Protein 7QTW (pdb70)

Radius of gyration: 15.0 Å; Cα contacts (8 Å, |Δi|>4): 197; chains: 2; bounding box: 34×41×41 Å

B-factor: mean 40.67, std 17.99, range [19.8, 137.88]

Organism: Human herpesvirus 8 (NCBI:txid37296)

Nearest PDB structures (foldseek):
  7qtx-assembly1_A  TM=9.551E-01  e=2.471E-17  Human gammaherpesvirus 8
  6qfc-assembly1_A  TM=8.447E-01  e=2.158E-05  Homo sapiens
  3mk8-assembly1_A  TM=8.453E-01  e=4.479E-05  Homo sapiens
  9ckn-assembly1_A  TM=8.100E-01  e=1.928E-04  Homo sapiens
  4oq6-assembly2_B  TM=8.193E-01  e=1.750E-04  Homo sapiens

CATH classification: 1.10.437.10

Solvent-accessible surface area: 9425 Å² total; per-residue (Å²): 214,55,119,142,62,80,84,36,34,33,48,3,4,31,1,0,1,15,32,16,7,28,143,61,118,44,151,107,181,37,72,46,4,53,32,0,27,135,31,0,67,13,19,14,170,95,96,74,92,84,4,70,64,23,16,74,154,29,227,13,85,43,70,88,2,0,49,20,0,0,44,0,0,59,84,4,40,54,91,66,84,29,26,28,0,8,0,0,0,0,0,0,0,0,0,5,0,1,67,67,0,48,141,62,69,164,30,61,72,58,1,17,79,37,1,0,43,38,0,24,100,4,9,18,47,155,47,16,141,83,109,44,10,29,170,17,0,75,35,18,14,81,147,56,160,120,197,47,67,101,67,43,15,147,65,6,4,115,75,0,12,98,20,0,66,84,25,29,108,38,168,106,137,131

Foldseek 3Di:
DCPVPVVVQLQVLLQLLCCQQVVHGGDDDDVLCPLVSVLLNVCCVVCVVVLCVVCVPQPLQDLVNLVVLLVVLLCVCVVVDADLVSLSVLSSNLSNVLNVCVVPVVSSVSSSVPNSVSSPVSRPVVVQVVQVHSNNSSCCSPVDDD/DDPVVVVVVVVVVVVVVCVVPDPPDDDD

Structure (mmCIF, N/CA/C/O backbone):
data_7QTW
#
_entry.id   7QTW
#
_cell.length_a   89.476
_cell.length_b   89.476
_cell.length_c   51.056
_cell.angle_alpha   90.000
_cell.angle_beta   90.000
_cell.angle_gamma   120.000
#
_symmetry.space_group_name_H-M   'P 64'
#
loop_
_entity.id
_entity.type
_entity.pdbx_description
1 polymer Bcl-2
2 polymer 'BH3-interacting domain death agonist p15'
3 non-polymer 1,2-ETHANEDIOL
4 water water
#
loop_
_atom_site.group_PDB
_atom_site.id
_atom_site.type_symbol
_atom_site.label_atom_id
_atom_site.label_alt_id
_atom_site.label_comp_id
_atom_site.label_asym_id
_atom_site.label_entity_id
_atom_site.label_seq_id
_atom_site.pdbx_PDB_ins_code
_atom_site.Cartn_x
_atom_site.Cartn_y
_atom_site.Cartn_z
_atom_site.occupancy
_atom_site.B_iso_or_equiv
_atom_site.auth_seq_id
_atom_site.auth_comp_id
_atom_site.auth_asym_id
_atom_site.auth_atom_id
_atom_site.pdbx_PDB_model_num
ATOM 1 N N . MET A 1 6 ? 21.76409 -46.81097 19.50170 1.000 108.31562 1 MET A N 1
ATOM 2 C CA . MET A 1 6 ? 22.57304 -46.79560 18.25068 1.000 108.31299 1 MET A CA 1
ATOM 3 C C . MET A 1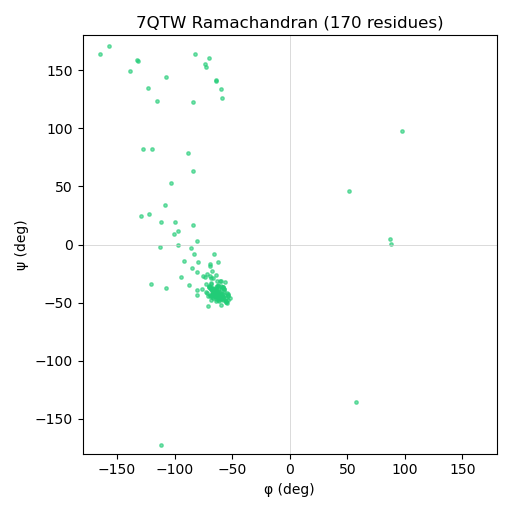 6 ? 21.76713 -47.32601 17.06864 1.000 105.86796 1 MET A C 1
ATOM 4 O O . MET A 1 6 ? 21.64687 -48.53261 16.87453 1.000 106.04692 1 MET A O 1
ATOM 18 N N . ASP A 1 7 ? 21.20568 -46.41727 16.28355 1.000 103.00972 2 ASP A N 1
ATOM 19 C CA . ASP A 1 7 ? 20.54477 -46.76687 15.02442 1.000 99.78302 2 ASP A CA 1
ATOM 20 C C . ASP A 1 7 ? 21.43919 -46.42058 13.83085 1.000 95.09824 2 ASP A C 1
ATOM 21 O O . ASP A 1 7 ? 21.04728 -45.72540 12.88403 1.000 94.17708 2 ASP A O 1
ATOM 30 N N . GLU A 1 8 ? 22.67943 -46.91429 13.87763 1.000 91.27410 3 GLU A N 1
ATOM 31 C CA . GLU A 1 8 ? 23.65218 -46.58868 12.84071 1.000 87.41838 3 GLU A CA 1
ATOM 32 C C . GLU A 1 8 ? 23.39209 -47.36898 11.55574 1.000 84.64436 3 GLU A C 1
ATOM 33 O O . GLU A 1 8 ? 23.54000 -46.83071 10.45632 1.000 83.72583 3 GLU A O 1
ATOM 45 N N . ASP A 1 9 ? 22.99437 -48.63261 11.66299 1.000 83.02574 4 ASP A N 1
ATOM 46 C CA . ASP A 1 9 ? 22.67293 -49.39289 10.46298 1.000 81.21500 4 ASP A CA 1
ATOM 47 C C . ASP A 1 9 ? 21.45405 -48.85184 9.74071 1.000 74.82476 4 ASP A C 1
ATOM 48 O O . ASP A 1 9 ? 21.17640 -49.31503 8.62591 1.000 75.32219 4 ASP A O 1
ATOM 57 N N . VAL A 1 10 ? 20.74359 -47.88998 10.34232 1.000 67.37387 5 VAL A N 1
ATOM 58 C CA . VAL A 1 10 ? 19.40359 -47.49996 9.91450 1.000 59.81243 5 VAL A CA 1
ATOM 59 C C . VAL A 1 10 ? 19.38804 -46.13949 9.22370 1.000 50.34025 5 VAL A C 1
ATOM 60 O O . VAL A 1 10 ? 18.64302 -45.94170 8.26236 1.000 47.86364 5 VAL A O 1
ATOM 73 N N . LEU A 1 11 ? 20.19204 -45.19147 9.68586 1.000 43.79999 6 LEU A N 1
ATOM 74 C CA . LEU A 1 11 ? 20.17942 -43.85202 9.09236 1.000 37.34659 6 LEU A CA 1
ATOM 75 C C . LEU A 1 11 ? 20.38314 -43.81380 7.57705 1.000 30.53261 6 LEU A C 1
ATOM 76 O O . LEU A 1 11 ? 19.61541 -43.11415 6.87070 1.000 30.23784 6 LEU A O 1
ATOM 92 N N . PRO A 1 12 ? 21.30697 -44.55675 7.00094 1.000 26.10050 7 PRO A N 1
ATOM 93 C CA . PRO A 1 12 ? 21.37825 -44.56537 5.54409 1.000 24.28449 7 PRO A CA 1
ATOM 94 C C . PRO A 1 12 ? 20.07172 -44.98967 4.88904 1.000 23.20015 7 PRO A C 1
ATOM 95 O O . PRO A 1 12 ? 19.67419 -44.47151 3.84337 1.000 23.53440 7 PRO A O 1
ATOM 106 N N . GLY A 1 13 ? 19.38980 -45.95205 5.48276 1.000 23.53703 8 GLY A N 1
ATOM 107 C CA . GLY A 1 13 ? 18.16895 -46.44730 4.85558 1.000 24.14763 8 GLY A CA 1
ATOM 108 C C . GLY A 1 13 ? 17.01792 -45.47171 4.98779 1.000 23.19752 8 GLY A C 1
ATOM 109 O O . GLY A 1 13 ? 16.14798 -45.40710 4.10770 1.000 23.31858 8 GLY A O 1
ATOM 113 N N . GLU A 1 14 ? 17.03782 -44.66677 6.04430 1.000 25.40831 9 GLU A N 1
ATOM 114 C CA . GLU A 1 14 ? 15.98832 -43.67018 6.23388 1.000 27.31380 9 GLU A CA 1
ATOM 115 C C . GLU A 1 14 ? 16.14035 -42.57054 5.22408 1.000 25.52412 9 GLU A C 1
ATOM 116 O O . GLU A 1 14 ? 15.14296 -42.14673 4.61265 1.000 25.63202 9 GLU A O 1
ATOM 128 N N . VAL A 1 15 ? 17.38636 -42.11408 5.02132 1.000 26.03206 10 VAL A N 1
ATOM 129 C CA . VAL A 1 15 ? 17.63108 -41.05132 4.05084 1.000 24.50295 10 VAL A CA 1
ATOM 130 C C . VAL A 1 15 ? 17.29261 -41.53844 2.65947 1.000 23.35807 10 VAL A C 1
ATOM 131 O O . VAL A 1 15 ? 16.65632 -40.84383 1.87325 1.000 24.83981 10 VAL A O 1
ATOM 144 N N . LEU A 1 16 ? 17.61497 -42.78814 2.37454 1.000 22.33163 11 LEU A N 1
ATOM 145 C CA . LEU A 1 16 ? 17.30186 -43.34266 1.06108 1.000 23.08698 11 LEU A CA 1
ATOM 146 C C . LEU A 1 16 ? 15.79707 -43.47398 0.83062 1.000 21.15255 11 LEU A C 1
ATOM 147 O O . LEU A 1 16 ? 15.31830 -43.19324 -0.27530 1.000 24.17395 11 LEU A O 1
ATOM 163 N N . ALA A 1 17 ? 15.03808 -43.89383 1.84148 1.000 21.17359 12 ALA A N 1
ATOM 164 C CA . ALA A 1 17 ? 13.58599 -44.00542 1.70958 1.000 21.12096 12 ALA A CA 1
ATOM 165 C C . ALA A 1 17 ? 12.93846 -42.66428 1.41740 1.000 20.54458 12 ALA A C 1
ATOM 166 O O . ALA A 1 17 ? 12.08447 -42.56047 0.53484 1.000 22.89221 12 ALA A O 1
ATOM 173 N N . ILE A 1 18 ? 13.35337 -41.63287 2.14129 1.000 21.16569 13 ILE A N 1
ATOM 174 C CA . ILE A 1 18 ? 12.87651 -40.26966 1.88790 1.000 21.24466 13 ILE A CA 1
ATOM 175 C C . ILE A 1 18 ? 13.26599 -39.79488 0.48536 1.000 20.82882 13 ILE A C 1
ATOM 176 O O . ILE A 1 18 ? 12.44594 -39.20457 -0.22573 1.000 23.53439 13 ILE A O 1
ATOM 192 N N . GLU A 1 19 ? 14.51339 -40.03153 0.05531 1.000 20.87619 14 GLU A N 1
ATOM 193 C CA . GLU A 1 19 ? 14.88530 -39.68725 -1.29603 1.000 22.06581 14 GLU A CA 1
ATOM 194 C C . GLU A 1 19 ? 13.99455 -40.38577 -2.29737 1.000 22.45006 14 GLU A C 1
ATOM 195 O O . GLU A 1 19 ? 13.65616 -39.79632 -3.32828 1.000 24.60821 14 GLU A O 1
ATOM 207 N N . GLY A 1 20 ? 13.60048 -41.63535 -2.01966 1.000 22.82642 15 GLY A N 1
ATOM 208 C CA . GLY A 1 20 ? 12.72872 -42.31871 -2.95205 1.000 22.43953 15 GLY A CA 1
ATOM 209 C C . GLY A 1 20 ? 11.32508 -41.71402 -3.00691 1.000 22.76589 15 GLY A C 1
ATOM 210 O O . GLY A 1 20 ? 10.65559 -41.78107 -4.04720 1.000 23.79232 15 GLY A O 1
ATOM 214 N N . ILE A 1 21 ? 10.86580 -41.12103 -1.90584 1.000 23.03960 16 ILE A N 1
ATOM 215 C CA . ILE A 1 21 ? 9.61404 -40.36906 -1.93798 1.000 22.02370 16 ILE A CA 1
ATOM 216 C C . ILE A 1 21 ? 9.74505 -39.17242 -2.86791 1.000 21.53944 16 ILE A C 1
ATOM 217 O O . ILE A 1 21 ? 8.91356 -38.96457 -3.76333 1.000 24.85824 16 ILE A O 1
ATOM 233 N N . PHE A 1 22 ? 10.84381 -38.41834 -2.73468 1.000 22.48954 17 PHE A N 1
ATOM 234 C CA . PHE A 1 22 ? 11.04477 -37.27305 -3.61230 1.000 22.64482 17 PHE A CA 1
ATOM 235 C C . PHE A 1 22 ? 11.16783 -37.71320 -5.06257 1.000 23.20015 17 PHE A C 1
ATOM 236 O O . PHE A 1 22 ? 10.56997 -37.11118 -5.95289 1.000 25.36883 17 PHE A O 1
ATOM 253 N N . MET A 1 23 ? 11.88095 -38.81976 -5.31840 1.000 22.39216 18 MET A N 1
ATOM 254 C CA . MET A 1 23 ? 11.98540 -39.35626 -6.66860 1.000 22.47901 18 MET A CA 1
ATOM 255 C C . MET A 1 23 ? 10.61264 -39.76808 -7.18033 1.000 23.85813 18 MET A C 1
ATOM 256 O O . MET A 1 23 ? 10.24708 -39.48564 -8.32533 1.000 26.61898 18 MET A O 1
ATOM 270 N N . ALA A 1 24 ? 9.85937 -40.49554 -6.36421 1.000 23.65021 19 ALA A N 1
ATOM 271 C CA . ALA A 1 24 ? 8.58504 -41.02610 -6.86042 1.000 25.53201 19 ALA A CA 1
ATOM 272 C C . ALA A 1 24 ? 7.56338 -39.89850 -7.03035 1.000 25.68203 19 ALA A C 1
ATOM 273 O O . ALA A 1 24 ? 6.90794 -39.75839 -8.08301 1.000 28.62448 19 ALA A O 1
ATOM 280 N N . CYS A 1 25 ? 7.36747 -39.11422 -5.97986 1.000 25.80836 20 CYS A N 1
ATOM 281 C CA . CYS A 1 25 ? 6.28306 -38.11055 -5.96453 1.000 27.09272 20 CYS A CA 1
ATOM 282 C C . CYS A 1 25 ? 6.64961 -36.84193 -6.69822 1.000 27.42961 20 CYS A C 1
ATOM 283 O O . CYS A 1 25 ? 5.78705 -36.20403 -7.33600 1.000 28.87451 20 CYS A O 1
ATOM 291 N N . GLY A 1 26 ? 7.89866 -36.40357 -6.54282 1.000 27.75596 21 GLY A N 1
ATOM 292 C CA . GLY A 1 26 ? 8.33844 -35.18159 -7.17023 1.000 28.23233 21 GLY A CA 1
ATOM 293 C C . GLY A 1 26 ? 8.69810 -35.35132 -8.63218 1.000 28.45341 21 GLY A C 1
ATOM 294 O O . GLY A 1 26 ? 8.39943 -34.48823 -9.46016 1.000 28.88504 21 GLY A O 1
ATOM 298 N N . LEU A 1 27 ? 9.40913 -36.42154 -8.95460 1.000 27.39802 22 LEU A N 1
ATOM 299 C CA . LEU A 1 27 ? 10.00199 -36.59122 -10.27199 1.000 26.45844 22 LEU A CA 1
ATOM 300 C C . LEU A 1 27 ? 9.37320 -37.72305 -11.05887 1.000 27.71385 22 LEU A C 1
ATOM 301 O O . LEU A 1 27 ? 9.73092 -37.92060 -12.22066 1.000 29.28772 22 LEU A O 1
ATOM 317 N N . ASN A 1 28 ? 8.42095 -38.43612 -10.47451 1.000 27.51120 23 ASN A N 1
ATOM 318 C CA . ASN A 1 28 ? 7.71118 -39.51676 -11.15806 1.000 29.49828 23 ASN A CA 1
ATOM 319 C C . ASN A 1 28 ? 8.65661 -40.52409 -11.80564 1.000 28.37446 23 ASN A C 1
ATOM 320 O O . ASN A 1 28 ? 8.47343 -40.93745 -12.95139 1.000 31.49324 23 ASN A O 1
ATOM 331 N N . GLU A 1 29 ? 9.66240 -40.91711 -11.03945 1.000 27.26643 24 GLU A N 1
ATOM 332 C CA . GLU A 1 29 ? 10.70022 -41.82904 -11.49386 1.000 28.06389 24 GLU A CA 1
ATOM 333 C C . GLU A 1 29 ? 10.94959 -42.92555 -10.47845 1.000 27.11115 24 GLU A C 1
ATOM 334 O O . GLU A 1 29 ? 10.62762 -42.77639 -9.29308 1.000 27.01114 24 GLU A O 1
ATOM 346 N N . PRO A 1 30 ? 11.53612 -44.05118 -10.91268 1.000 27.51120 25 PRO A N 1
ATOM 347 C CA . PRO A 1 30 ? 11.79087 -45.16269 -9.99304 1.000 27.71649 25 PRO A CA 1
ATOM 348 C C . PRO A 1 30 ? 12.88811 -44.84351 -8.99430 1.000 26.89533 25 PRO A C 1
ATOM 349 O O . PRO A 1 30 ? 13.69220 -43.92763 -9.20360 1.000 29.02716 25 PRO A O 1
ATOM 360 N N . GLU A 1 31 ? 12.90706 -45.60832 -7.89885 1.000 25.46622 26 GLU A N 1
ATOM 361 C CA . GLU A 1 31 ? 13.89681 -45.42914 -6.85261 1.000 25.63992 26 GLU A CA 1
ATOM 362 C C . GLU A 1 31 ? 14.83620 -46.64994 -6.83261 1.000 25.69255 26 GLU A C 1
ATOM 363 O O . GLU A 1 31 ? 14.72923 -47.54745 -7.66772 1.000 27.11115 26 GLU A O 1
ATOM 375 N N . TYR A 1 32 ? 15.70512 -46.70852 -5.83284 1.000 24.37135 27 TYR A N 1
ATOM 376 C CA . TYR A 1 32 ? 16.78434 -47.70227 -5.86659 1.000 25.43726 27 TYR A CA 1
ATOM 377 C C . TYR A 1 32 ? 16.33612 -49.01601 -5.27433 1.000 25.34514 27 TYR A C 1
ATOM 378 O O . TYR A 1 32 ? 16.79169 -50.09134 -5.73198 1.000 26.47423 27 TYR A O 1
ATOM 396 N N . LEU A 1 33 ? 15.48092 -48.96917 -4.24972 1.000 24.02657 28 LEU A N 1
ATOM 397 C CA . LEU A 1 33 ? 15.04479 -50.19380 -3.57751 1.000 24.56610 28 LEU A CA 1
ATOM 398 C C . LEU A 1 33 ? 13.52661 -50.17094 -3.42785 1.000 26.66635 28 LEU A C 1
ATOM 399 O O . LEU A 1 33 ? 12.88851 -49.10606 -3.38841 1.000 27.51646 28 LEU A O 1
ATOM 415 N N . TYR A 1 34 ? 12.96806 -51.35828 -3.26427 1.000 25.25829 29 TYR A N 1
ATOM 416 C CA . TYR A 1 34 ? 11.53030 -51.51851 -3.14742 1.000 23.95814 29 TYR A CA 1
ATOM 417 C C . TYR A 1 34 ? 11.12967 -51.26783 -1.70304 1.000 24.71085 29 TYR A C 1
ATOM 418 O O . TYR A 1 34 ? 11.61638 -51.94361 -0.79052 1.000 24.19238 29 TYR A O 1
ATOM 436 N N . HIS A 1 35 ? 10.23271 -50.29651 -1.48228 1.000 24.40819 30 HIS A N 1
ATOM 437 C CA . HIS A 1 35 ? 9.74794 -49.95651 -0.14525 1.000 23.77654 30 HIS A CA 1
ATOM 438 C C . HIS A 1 35 ? 8.23155 -50.16747 -0.13764 1.000 25.27934 30 HIS A C 1
ATOM 439 O O . HIS A 1 35 ? 7.46518 -49.20899 -0.28748 1.000 24.88193 30 HIS A O 1
ATOM 453 N N . PRO A 1 36 ? 7.76622 -51.39683 0.05504 1.000 25.98470 31 PRO A N 1
ATOM 454 C CA . PRO A 1 36 ? 6.30251 -51.65542 -0.02870 1.000 27.46908 31 PRO A CA 1
ATOM 455 C C . PRO A 1 36 ? 5.49459 -50.83796 0.96311 1.000 27.06377 31 PRO A C 1
ATOM 456 O O . PRO A 1 36 ? 4.31876 -50.50370 0.67503 1.000 29.05611 31 PRO A O 1
ATOM 467 N N . LEU A 1 37 ? 6.01662 -50.60596 2.16729 1.000 26.03207 32 LEU A N 1
ATOM 468 C CA . LEU A 1 37 ? 5.20460 -49.88859 3.14332 1.000 26.89532 32 LEU A CA 1
ATOM 469 C C . LEU A 1 37 ? 4.91165 -48.48375 2.68429 1.000 23.62127 32 LEU A C 1
ATOM 470 O O . LEU A 1 37 ? 3.94505 -47.86870 3.16799 1.000 26.98218 32 LEU A O 1
ATOM 486 N N . LEU A 1 38 ? 5.77472 -47.92158 1.85009 1.000 23.78180 33 LEU A N 1
ATOM 487 C CA . LEU A 1 38 ? 5.62555 -46.55663 1.40851 1.000 23.95815 33 LEU A CA 1
ATOM 488 C C . LEU A 1 38 ? 4.71454 -46.37241 0.19174 1.000 27.48223 33 LEU A C 1
ATOM 489 O O . LEU A 1 38 ? 4.42856 -45.23625 -0.17875 1.000 28.38235 33 LEU A O 1
ATOM 505 N N . SER A 1 39 ? 4.19227 -47.45639 -0.39984 1.000 26.98219 34 SER A N 1
ATOM 506 C CA . SER A 1 39 ? 3.35898 -47.29706 -1.58081 1.000 28.49816 34 SER A CA 1
ATOM 507 C C . SER A 1 39 ? 2.14149 -46.45859 -1.23347 1.000 28.73766 34 SER A C 1
ATOM 508 O O . SER A 1 39 ? 1.84932 -45.49022 -1.96756 1.000 29.27983 34 SER A O 1
ATOM 516 N N . PRO A 1 40 ? 1.42121 -46.72087 -0.13588 1.000 29.00611 35 PRO A N 1
ATOM 517 C CA . PRO A 1 40 ? 0.22193 -45.89580 0.14172 1.000 30.14309 35 PRO A CA 1
ATOM 518 C C . PRO A 1 40 ? 0.58341 -44.48421 0.58545 1.000 30.83264 35 PRO A C 1
ATOM 519 O O . PRO A 1 40 ? -0.20791 -43.54948 0.39865 1.000 30.67473 35 PRO A O 1
ATOM 530 N N . ILE A 1 41 ? 1.78974 -44.33270 1.15392 1.000 29.47985 36 ILE A N 1
ATOM 531 C CA . ILE A 1 41 ? 2.24229 -43.03172 1.62104 1.000 27.15852 36 ILE A CA 1
ATOM 532 C C . ILE A 1 41 ? 2.56544 -42.14551 0.43173 1.000 27.01903 36 ILE A C 1
ATOM 533 O O . ILE A 1 41 ? 2.13382 -40.98030 0.36427 1.000 27.62436 36 ILE A O 1
ATOM 549 N N . LYS A 1 42 ? 3.20281 -42.71779 -0.57942 1.000 27.65331 37 LYS A N 1
ATOM 550 C CA . LYS A 1 42 ? 3.47019 -41.98722 -1.81750 1.000 27.46908 37 LYS A CA 1
ATOM 551 C C . LYS A 1 42 ? 2.18074 -41.60765 -2.54474 1.000 28.85083 37 LYS A C 1
ATOM 552 O O . LYS A 1 42 ? 2.07404 -40.50521 -3.08408 1.000 30.44049 37 LYS A O 1
ATOM 571 N N . LEU A 1 43 ? 1.20475 -42.50451 -2.60236 1.000 28.51658 38 LEU A N 1
ATOM 572 C CA . LEU A 1 43 ? -0.07518 -42.17246 -3.21531 1.000 30.23521 38 LEU A CA 1
ATOM 573 C C . LEU A 1 43 ? -0.71939 -41.01248 -2.48968 1.000 30.29574 38 LEU A C 1
ATOM 574 O O . LEU A 1 43 ? -1.32534 -40.12824 -3.11734 1.000 32.11964 38 LEU A O 1
ATOM 590 N N . TYR A 1 44 ? -0.67551 -41.04220 -1.16049 1.000 31.25375 39 TYR A N 1
ATOM 591 C CA . TYR A 1 44 ? -1.26716 -39.97807 -0.35004 1.000 32.69603 39 TYR A CA 1
ATOM 592 C C . TYR A 1 44 ? -0.58437 -38.64510 -0.66077 1.000 31.91172 39 TYR A C 1
ATOM 593 O O . TYR A 1 44 ? -1.22540 -37.61391 -0.88160 1.000 33.18029 39 TYR A O 1
ATOM 611 N N . ILE A 1 45 ? 0.74306 -38.66201 -0.71353 1.000 28.46394 40 ILE A N 1
ATOM 612 C CA . ILE A 1 45 ? 1.49229 -37.44573 -1.01372 1.000 26.27158 40 ILE A CA 1
ATOM 613 C C . ILE A 1 45 ? 1.19112 -36.92694 -2.40895 1.000 29.24035 40 ILE A C 1
ATOM 614 O O . ILE A 1 45 ? 1.04472 -35.70056 -2.62399 1.000 32.34071 40 ILE A O 1
ATOM 630 N N . THR A 1 46 ? 1.12218 -37.83020 -3.39070 1.000 30.42207 41 THR A N 1
ATOM 631 C CA . THR A 1 46 ? 0.78496 -37.39054 -4.73498 1.000 32.81972 41 THR A CA 1
ATOM 632 C C . THR A 1 46 ? -0.58291 -36.72344 -4.74513 1.000 34.03566 41 THR A C 1
ATOM 633 O O . THR A 1 46 ? -0.78922 -35.71086 -5.44866 1.000 35.35160 41 THR A O 1
ATOM 644 N N . GLY A 1 47 ? -1.51013 -37.23452 -3.92492 1.000 34.86208 42 GLY A N 1
ATOM 645 C CA . GLY A 1 47 ? -2.82559 -36.60760 -3.81719 1.000 36.19382 42 GLY A CA 1
ATOM 646 C C . GLY A 1 47 ? -2.78263 -35.23449 -3.17027 1.000 38.89414 42 GLY A C 1
ATOM 647 O O . GLY A 1 47 ? -3.48078 -34.30864 -3.61872 1.000 40.42853 42 GLY A O 1
ATOM 651 N N . LEU A 1 48 ? -1.99173 -35.08637 -2.09138 1.000 39.38367 43 LEU A N 1
ATOM 652 C CA . LEU A 1 48 ? -1.82158 -33.76844 -1.48989 1.000 39.49948 43 LEU A CA 1
ATOM 653 C C . LEU A 1 48 ? -1.22787 -32.79553 -2.49250 1.000 39.19944 43 LEU A C 1
ATOM 654 O O . LEU A 1 48 ? -1.66145 -31.63728 -2.57770 1.000 40.20482 43 LEU A O 1
ATOM 670 N N . MET A 1 49 ? -0.24860 -33.24683 -3.26954 1.000 38.59673 44 MET A N 1
ATOM 671 C CA . MET A 1 49 ? 0.39780 -32.35640 -4.23672 1.000 39.01521 44 MET A CA 1
ATOM 672 C C . MET A 1 49 ? -0.59766 -31.86270 -5.28547 1.000 43.67892 44 MET A C 1
ATOM 673 O O . MET A 1 49 ? -0.54842 -30.70135 -5.71007 1.000 44.60798 44 MET A O 1
ATOM 687 N N . ARG A 1 50 ? -1.48780 -32.73602 -5.73772 1.000 47.49781 45 ARG A N 1
ATOM 688 C CA . ARG A 1 50 ? -2.49512 -32.33028 -6.71713 1.000 53.30902 45 ARG A CA 1
ATOM 689 C C . ARG A 1 50 ? -3.50122 -31.37145 -6.09791 1.000 55.28031 45 ARG A C 1
ATOM 690 O O . ARG A 1 50 ? -3.79878 -30.31025 -6.66648 1.000 54.66445 45 ARG A O 1
ATOM 711 N N . ASP A 1 51 ? -4.01229 -31.71823 -4.91835 1.000 57.85957 46 ASP A N 1
ATOM 712 C CA . ASP A 1 51 ? -5.10455 -30.96942 -4.31817 1.000 60.41777 46 ASP A CA 1
ATOM 713 C C . ASP A 1 51 ? -4.65154 -29.68517 -3.64133 1.000 58.82021 46 ASP A C 1
ATOM 714 O O . ASP A 1 51 ? -5.50910 -28.82018 -3.35440 1.000 59.84402 46 ASP A O 1
ATOM 723 N N . LYS A 1 52 ? -3.34354 -29.53415 -3.38577 1.000 54.67000 47 LYS A N 1
ATOM 724 C CA . LYS A 1 52 ? -2.82480 -28.36343 -2.68687 1.000 42.18000 47 LYS A CA 1
ATOM 725 C C . LYS A 1 52 ? -1.66894 -27.70799 -3.43653 1.000 42.32000 47 LYS A C 1
ATOM 726 O O . LYS A 1 52 ? -0.83906 -27.02142 -2.81146 1.000 44.60000 47 LYS A O 1
ATOM 745 N N . GLU A 1 53 ? -1.59756 -27.90404 -4.75587 1.000 52.74316 48 GLU A N 1
ATOM 746 C CA . GLU A 1 53 ? -0.49198 -27.35908 -5.54168 1.000 59.86770 48 GLU A CA 1
ATOM 747 C C . GLU A 1 53 ? -0.36312 -25.84378 -5.36295 1.000 60.12300 48 GLU A C 1
ATOM 748 O O . GLU A 1 53 ? 0.73192 -25.32202 -5.12381 1.000 60.05457 48 GLU A O 1
ATOM 760 N N . SER A 1 54 ? -1.47172 -25.11737 -5.48300 1.000 59.81507 49 SER A N 1
ATOM 761 C CA . SER A 1 54 ? -1.39670 -23.66002 -5.42726 1.000 59.50187 49 SER A CA 1
ATOM 762 C C . SER A 1 54 ? -0.80958 -23.19451 -4.10570 1.000 57.88326 49 SER A C 1
ATOM 763 O O . SER A 1 54 ? -0.06262 -22.21797 -4.06270 1.000 58.27014 49 SER A O 1
ATOM 771 N N . LEU A 1 55 ? -1.15076 -23.86968 -3.01522 1.000 56.72260 50 LEU A N 1
ATOM 772 C CA . LEU A 1 55 ? -0.63365 -23.48709 -1.70733 1.000 57.53322 50 LEU A CA 1
ATOM 773 C C . LEU A 1 55 ? 0.89303 -23.59149 -1.66362 1.000 59.03866 50 LEU A C 1
ATOM 774 O O . LEU A 1 55 ? 1.58962 -22.66323 -1.22901 1.000 58.71230 50 LEU A O 1
ATOM 790 N N . PHE A 1 56 ? 1.43745 -24.71737 -2.11626 1.000 60.20459 51 PHE A N 1
ATOM 791 C CA . PHE A 1 56 ? 2.88772 -24.87341 -2.06085 1.000 61.26524 51 PHE A CA 1
ATOM 792 C C . PHE A 1 56 ? 3.58884 -23.91156 -3.01239 1.000 64.31297 51 PHE A C 1
ATOM 793 O O . PHE A 1 56 ? 4.57917 -23.27304 -2.63665 1.000 65.04464 51 PHE A O 1
ATOM 810 N N . GLU A 1 57 ? 3.08002 -23.76554 -4.23670 1.000 66.76590 52 GLU A N 1
ATOM 811 C CA . GLU A 1 57 ? 3.71820 -22.84858 -5.17470 1.000 69.43201 52 GLU A CA 1
ATOM 812 C C . GLU A 1 57 ? 3.72489 -21.43291 -4.63326 1.000 69.93996 52 GLU A C 1
ATOM 813 O O . GLU A 1 57 ? 4.64660 -20.66435 -4.92669 1.000 70.36107 52 GLU A O 1
ATOM 825 N N . ALA A 1 58 ? 2.71249 -21.06867 -3.83753 1.000 69.57413 53 ALA A N 1
ATOM 826 C CA . ALA A 1 58 ? 2.67486 -19.73594 -3.25000 1.000 69.04775 53 ALA A CA 1
ATOM 827 C C . ALA A 1 58 ? 3.65202 -19.59162 -2.08779 1.000 68.67139 53 ALA A C 1
ATOM 828 O O . ALA A 1 58 ? 4.10815 -18.47563 -1.80283 1.000 68.00552 53 ALA A O 1
ATOM 835 N N . MET A 1 59 ? 3.97246 -20.69518 -1.39801 1.000 69.02143 54 MET A N 1
ATOM 836 C CA . MET A 1 59 ? 4.96874 -20.61870 -0.33349 1.000 69.42675 54 MET A CA 1
ATOM 837 C C . MET A 1 59 ? 6.29599 -20.08508 -0.87289 1.000 69.82942 54 MET A C 1
ATOM 838 O O . MET A 1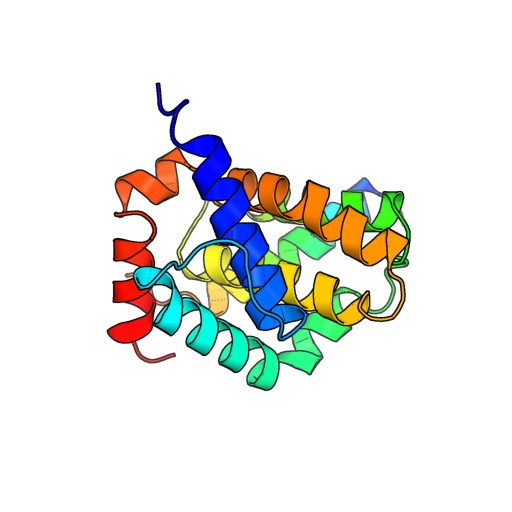 59 ? 6.97974 -19.29726 -0.20467 1.000 70.73743 54 MET A O 1
ATOM 852 N N . LEU A 1 60 ? 6.66081 -20.48744 -2.09182 1.000 68.61612 55 LEU A N 1
ATOM 853 C CA . LEU A 1 60 ? 7.92619 -20.12815 -2.71404 1.000 67.78708 55 LEU A CA 1
ATOM 854 C C . LEU A 1 60 ? 7.78620 -18.98400 -3.71102 1.000 68.94248 55 LEU A C 1
ATOM 855 O O . LEU A 1 60 ? 8.66914 -18.79816 -4.55604 1.000 69.23988 55 LEU A O 1
ATOM 871 N N . ALA A 1 61 ? 6.70654 -18.20608 -3.61296 1.000 69.81363 56 ALA A N 1
ATOM 872 C CA . ALA A 1 61 ? 6.36844 -17.25074 -4.66161 1.000 70.24263 56 ALA A CA 1
ATOM 873 C C . ALA A 1 61 ? 7.48084 -16.23654 -4.86294 1.000 70.65847 56 ALA A C 1
ATOM 874 O O . ALA A 1 61 ? 7.93245 -16.00755 -5.99044 1.000 70.75322 56 ALA A O 1
ATOM 881 N N . ASN A 1 62 ? 7.92138 -15.59905 -3.78289 1.000 70.97430 57 ASN A N 1
ATOM 882 C CA . ASN A 1 62 ? 8.97641 -14.59455 -3.83926 1.000 70.73480 57 ASN A CA 1
ATOM 883 C C . ASN A 1 62 ? 10.27906 -15.10811 -3.23487 1.000 67.13436 57 ASN A C 1
ATOM 884 O O . ASN A 1 62 ? 11.03116 -14.34481 -2.62244 1.000 67.54494 57 ASN A O 1
ATOM 895 N N . VAL A 1 63 ? 10.54998 -16.40333 -3.39909 1.000 62.39959 58 VAL A N 1
ATOM 896 C CA . VAL A 1 63 ? 11.74933 -17.04428 -2.86990 1.000 57.24371 58 VAL A CA 1
ATOM 897 C C . VAL A 1 63 ? 12.58017 -17.51948 -4.05232 1.000 51.50354 58 VAL A C 1
ATOM 898 O O . VAL A 1 63 ? 12.07846 -18.27571 -4.89704 1.000 50.73240 58 VAL A O 1
ATOM 911 N N . ARG A 1 64 ? 13.84562 -17.05921 -4.12084 1.000 46.60296 59 ARG A N 1
ATOM 912 C CA . ARG A 1 64 ? 14.75077 -17.41001 -5.20930 1.000 43.14992 59 ARG A CA 1
ATOM 913 C C . ARG A 1 64 ? 15.47349 -18.69658 -4.80952 1.000 40.73646 59 ARG A C 1
ATOM 914 O O . ARG A 1 64 ? 16.65647 -18.69656 -4.42814 1.000 42.56826 59 ARG A O 1
ATOM 935 N N . PHE A 1 65 ? 14.77559 -19.81923 -4.96079 1.000 35.07000 60 PHE A N 1
ATOM 936 C CA . PHE A 1 65 ? 15.29218 -21.08126 -4.46144 1.000 31.83540 60 PHE A CA 1
ATOM 937 C C . PHE A 1 65 ? 16.00505 -21.93441 -5.51625 1.000 30.61157 60 PHE A C 1
ATOM 938 O O . PHE A 1 65 ? 16.49199 -23.01884 -5.18059 1.000 31.57484 60 PHE A O 1
ATOM 955 N N . HIS A 1 66 ? 16.10198 -21.48682 -6.76416 1.000 29.51143 61 HIS A N 1
ATOM 956 C CA . HIS A 1 66 ? 16.75978 -22.26064 -7.81511 1.000 28.84557 61 HIS A CA 1
ATOM 957 C C . HIS A 1 66 ? 18.27830 -22.01868 -7.77141 1.000 26.53213 61 HIS A C 1
ATOM 958 O O . HIS A 1 66 ? 18.89861 -21.46467 -8.67256 1.000 28.35603 61 HIS A O 1
ATOM 972 N N . SER A 1 67 ? 18.86332 -22.42858 -6.65818 1.000 26.59792 62 SER A N 1
ATOM 973 C CA . SER A 1 67 ? 20.28435 -22.28803 -6.37101 1.000 26.07418 62 SER A CA 1
ATOM 974 C C . SER A 1 67 ? 20.60169 -23.19321 -5.20720 1.000 25.01616 62 SER A C 1
ATOM 975 O O . SER A 1 67 ? 19.70103 -23.63150 -4.47244 1.000 26.52160 62 SER A O 1
ATOM 983 N N . THR A 1 68 ? 21.91970 -23.45185 -5.02052 1.000 25.81888 63 THR A N 1
ATOM 984 C CA . THR A 1 68 ? 22.28804 -24.31877 -3.90954 1.000 24.54242 63 THR A CA 1
ATOM 985 C C . THR A 1 68 ? 22.00965 -23.62915 -2.58769 1.000 23.27122 63 THR A C 1
ATOM 986 O O . THR A 1 68 ? 21.48963 -24.26007 -1.67012 1.000 25.70308 63 THR A O 1
ATOM 997 N N . THR A 1 69 ? 22.25118 -22.30779 -2.48055 1.000 24.41345 64 THR A N 1
ATOM 998 C CA . THR A 1 69 ? 21.92758 -21.62738 -1.23643 1.000 25.32146 64 THR A CA 1
ATOM 999 C C . THR A 1 69 ? 20.43324 -21.63069 -0.98880 1.000 25.11617 64 THR A C 1
ATOM 1000 O O . THR A 1 69 ? 19.97577 -21.85025 0.14942 1.000 26.06102 64 THR A O 1
ATOM 1011 N N . GLY A 1 70 ? 19.64387 -21.42672 -2.03877 1.000 25.12407 65 GLY A N 1
ATOM 1012 C CA . GLY A 1 70 ? 18.20344 -21.44084 -1.83338 1.000 24.98984 65 GLY A CA 1
ATOM 1013 C C . GLY A 1 70 ? 17.64746 -22.80579 -1.44584 1.000 24.30028 65 GLY A C 1
ATOM 1014 O O . GLY A 1 70 ? 16.77388 -22.90804 -0.56227 1.000 25.90047 65 GLY A O 1
ATOM 1018 N N . ILE A 1 71 ? 18.18094 -23.87723 -2.05883 1.000 23.52388 66 ILE A N 1
ATOM 1019 C CA . ILE A 1 71 ? 17.75893 -25.22987 -1.68594 1.000 24.03972 66 ILE A CA 1
ATOM 1020 C C . ILE A 1 71 ? 18.12514 -25.49207 -0.24274 1.000 23.34228 66 ILE A C 1
ATOM 1021 O O . ILE A 1 71 ? 17.31117 -26.01343 0.53938 1.000 25.29514 66 ILE A O 1
ATOM 1037 N N . ASN A 1 72 ? 19.35007 -25.12509 0.13818 1.000 23.03697 67 ASN A N 1
ATOM 1038 C CA . ASN A 1 72 ? 19.74421 -25.22721 1.53606 1.000 22.42374 67 ASN A CA 1
ATOM 1039 C C . ASN A 1 72 ? 18.75938 -24.50220 2.47137 1.000 24.10289 67 ASN A C 1
ATOM 1040 O O . ASN A 1 72 ? 18.39084 -25.02028 3.53279 1.000 23.48703 67 ASN A O 1
ATOM 1051 N N . GLN A 1 73 ? 18.32867 -23.30103 2.09922 1.000 25.01089 68 GLN A N 1
ATOM 1052 C CA . GLN A 1 73 ? 17.42857 -22.56194 2.96308 1.000 24.60295 68 GLN A CA 1
ATOM 1053 C C . GLN A 1 73 ? 16.09935 -23.28863 3.13249 1.000 23.45808 68 GLN A C 1
ATOM 1054 O O . GLN A 1 73 ? 15.46628 -23.24558 4.21037 1.000 24.12394 68 GLN A O 1
ATOM 1068 N N . LEU A 1 74 ? 15.67692 -24.01389 2.10131 1.000 24.43451 69 LEU A N 1
ATOM 1069 C C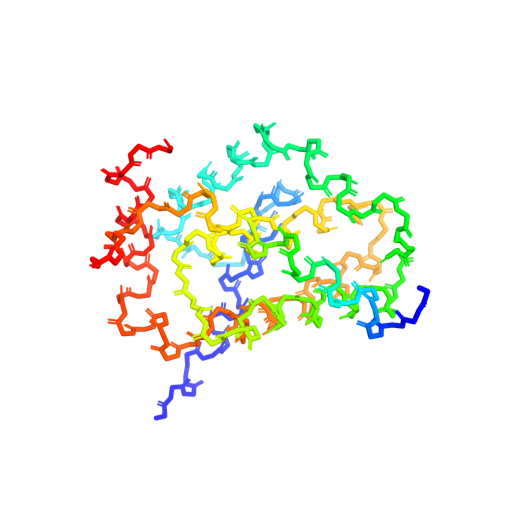A . LEU A 1 74 ? 14.42899 -24.78327 2.21499 1.000 25.39778 69 LEU A CA 1
ATOM 1070 C C . LEU A 1 74 ? 14.62114 -25.95718 3.17650 1.000 25.20566 69 LEU A C 1
ATOM 1071 O O . LEU A 1 74 ? 13.71691 -26.28602 3.97039 1.000 27.96914 69 LEU A O 1
ATOM 1087 N N . GLY A 1 75 ? 15.80987 -26.56771 3.14649 1.000 23.83707 70 GLY A N 1
ATOM 1088 C CA . GLY A 1 75 ? 16.11972 -27.61494 4.11656 1.000 23.23963 70 GLY A CA 1
ATOM 1089 C C . GLY A 1 75 ? 16.15805 -27.07691 5.53179 1.000 22.26057 70 GLY A C 1
ATOM 1090 O O . GLY A 1 75 ? 15.59203 -27.67514 6.44633 1.000 23.68705 70 GLY A O 1
ATOM 1094 N N . LEU A 1 76 ? 16.76567 -25.88816 5.71952 1.000 24.68717 71 LEU A N 1
ATOM 1095 C CA . LEU A 1 76 ? 16.73549 -25.25682 7.03442 1.000 25.72150 71 LEU A CA 1
ATOM 1096 C C . LEU A 1 76 ? 15.30582 -24.93592 7.44985 1.000 25.98470 71 LEU A C 1
ATOM 1097 O O . LEU A 1 76 ? 14.94094 -25.04711 8.62890 1.000 27.20326 71 LEU A O 1
ATOM 1113 N N . SER A 1 77 ? 14.47074 -24.57970 6.48366 1.000 25.74782 72 SER A N 1
ATOM 1114 C CA . SER A 1 77 ? 13.06574 -24.31869 6.80916 1.000 26.28999 72 SER A CA 1
ATOM 1115 C C . SER A 1 77 ? 12.36588 -25.56143 7.32219 1.000 25.26882 72 SER A C 1
ATOM 1116 O O . SER A 1 77 ? 11.54427 -25.47804 8.24635 1.000 27.46381 72 SER A O 1
ATOM 1124 N N . MET A 1 78 ? 12.68511 -26.71868 6.74149 1.000 23.53441 73 MET A N 1
ATOM 1125 C CA . MET A 1 78 ? 12.10287 -27.93782 7.27718 1.000 23.75812 73 MET A CA 1
ATOM 1126 C C . MET A 1 78 ? 12.49950 -28.12632 8.72048 1.000 25.16091 73 MET A C 1
ATOM 1127 O O .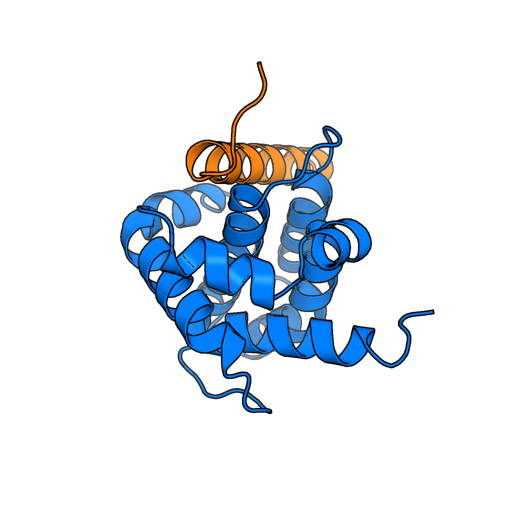 MET A 1 78 ? 11.68489 -28.55989 9.53205 1.000 26.07155 73 MET A O 1
ATOM 1141 N N . LEU A 1 79 ? 13.78860 -27.91661 9.03821 1.000 26.48475 74 LEU A N 1
ATOM 1142 C CA . LEU A 1 79 ? 14.22382 -28.09506 10.41229 1.000 27.22695 74 LEU A CA 1
ATOM 1143 C C . LEU A 1 79 ? 13.48773 -27.17787 11.36768 1.000 28.19285 74 LEU A C 1
ATOM 1144 O O . LEU A 1 79 ? 13.26703 -27.53491 12.53952 1.000 29.24561 74 LEU A O 1
ATOM 1160 N N . GLN A 1 80 ? 13.09456 -25.98404 10.90185 1.000 28.44026 75 GLN A N 1
ATOM 1161 C CA . GLN A 1 80 ? 12.45699 -25.02374 11.79538 1.000 32.24334 75 GLN A CA 1
ATOM 1162 C C . GLN A 1 80 ? 10.97391 -25.27719 11.97663 1.000 31.33534 75 GLN A C 1
ATOM 1163 O O . GLN A 1 80 ? 10.37663 -24.64379 12.84452 1.000 33.29873 75 GLN A O 1
ATOM 1177 N N . VAL A 1 81 ? 10.37741 -26.19833 11.21228 1.000 30.43786 76 VAL A N 1
ATOM 1178 C CA . VAL A 1 81 ? 8.95615 -26.50957 11.40934 1.000 31.67485 76 VAL A CA 1
ATOM 1179 C C . VAL A 1 81 ? 8.67623 -26.88394 12.85925 1.000 34.23305 76 VAL A C 1
ATOM 1180 O O . VAL A 1 81 ? 7.69232 -26.43015 13.45450 1.000 36.12801 76 VAL A O 1
ATOM 1193 N N . SER A 1 82 ? 9.55492 -27.66662 13.46426 1.000 36.84126 77 SER A N 1
ATOM 1194 C CA . SER A 1 82 ? 9.42510 -28.06146 14.85945 1.000 40.95491 77 SER A CA 1
ATOM 1195 C C . SER A 1 82 ? 9.99132 -27.02384 15.82946 1.000 43.18412 77 SER A C 1
ATOM 1196 O O . SER A 1 82 ? 10.22764 -27.35844 16.99940 1.000 44.30005 77 SER A O 1
ATOM 1204 N N . GLY A 1 83 ? 10.20966 -25.78163 15.38714 1.000 44.17898 78 GLY A N 1
ATOM 1205 C CA . GLY A 1 83 ? 10.78780 -24.78419 16.27753 1.000 45.58441 78 GLY A CA 1
ATOM 1206 C C . GLY A 1 83 ? 9.99261 -24.58011 17.55048 1.000 46.79508 78 GLY A C 1
ATOM 1207 O O . GLY A 1 83 ? 10.56203 -24.27345 18.60471 1.000 47.31357 78 GLY A O 1
ATOM 1211 N N . ASP A 1 84 ? 8.66998 -24.74150 17.47774 1.000 47.47674 79 ASP A N 1
ATOM 1212 C CA . ASP A 1 84 ? 7.82974 -24.55915 18.64976 1.000 47.79257 79 ASP A CA 1
ATOM 1213 C C . ASP A 1 84 ? 7.82931 -25.77527 19.56662 1.000 48.41370 79 ASP A C 1
ATOM 1214 O O . ASP A 1 84 ? 7.10937 -25.76434 20.57598 1.000 49.42698 79 ASP A O 1
ATOM 1223 N N . GLY A 1 85 ? 8.61914 -26.80824 19.25354 1.000 47.97154 80 GLY A N 1
ATOM 1224 C CA . GLY A 1 85 ? 8.69380 -28.00801 20.06034 1.000 47.64255 80 GLY A CA 1
ATOM 1225 C C . GLY A 1 85 ? 7.66501 -29.07101 19.71632 1.000 46.99774 80 GLY A C 1
ATOM 1226 O O . GLY A 1 85 ? 7.64485 -30.13330 20.36580 1.000 47.60834 80 GLY A O 1
ATOM 1230 N N . ASN A 1 86 ? 6.81488 -28.83110 18.72123 1.000 45.59494 81 ASN A N 1
ATOM 1231 C CA . ASN A 1 86 ? 5.76073 -29.76865 18.36715 1.000 44.81063 81 ASN A CA 1
ATOM 1232 C C . ASN A 1 86 ? 6.08651 -30.48121 17.05709 1.000 41.56814 81 ASN A C 1
ATOM 1233 O O . ASN A 1 86 ? 6.69011 -29.90499 16.14049 1.000 42.05504 81 ASN A O 1
ATOM 1244 N N . MET A 1 87 ? 5.70318 -31.74805 16.98771 1.000 37.24394 82 MET A N 1
ATOM 1245 C CA . MET A 1 87 ? 5.73131 -32.49924 15.75593 1.000 34.00145 82 MET A CA 1
ATOM 1246 C C . MET A 1 87 ? 4.44859 -33.32550 15.72653 1.000 29.66146 82 MET A C 1
ATOM 1247 O O . MET A 1 87 ? 3.90151 -33.72903 16.76838 1.000 30.69052 82 MET A O 1
ATOM 1261 N N . ASN A 1 88 ? 3.95648 -33.56209 14.53228 1.000 28.14285 83 ASN A N 1
ATOM 1262 C CA . ASN A 1 88 ? 2.78473 -34.43238 14.40233 1.000 26.42160 83 ASN A CA 1
ATOM 1263 C C . ASN A 1 88 ? 2.78872 -34.97730 12.98882 1.000 26.73215 83 ASN A C 1
ATOM 1264 O O . ASN A 1 88 ? 3.58479 -34.55325 12.15844 1.000 25.88206 83 ASN A O 1
ATOM 1275 N N . TRP A 1 89 ? 1.90687 -35.93712 12.72640 1.000 27.33485 84 TRP A N 1
ATOM 1276 C CA . TRP A 1 89 ? 1.92174 -36.59053 11.42244 1.000 25.13986 84 TRP A CA 1
ATOM 1277 C C . TRP A 1 89 ? 1.65323 -35.61339 10.29442 1.000 23.92392 84 TRP A C 1
ATOM 1278 O O . TRP A 1 89 ? 2.19507 -35.76228 9.19179 1.000 25.63991 84 TRP A O 1
ATOM 1299 N N . GLY A 1 90 ? 0.73989 -34.64879 10.52103 1.000 22.17635 85 GLY A N 1
ATOM 1300 C CA . GLY A 1 90 ? 0.43717 -33.69866 9.46155 1.000 22.25530 85 GLY A CA 1
ATOM 1301 C C . GLY A 1 90 ? 1.67211 -32.92244 9.03791 1.000 23.01592 85 GLY A C 1
ATOM 1302 O O . GLY A 1 90 ? 1.88016 -32.67132 7.85996 1.000 24.08709 85 GLY A O 1
ATOM 1306 N N . ARG A 1 91 ? 2.45794 -32.48222 10.00737 1.000 23.99499 86 ARG A N 1
ATOM 1307 C CA . ARG A 1 91 ? 3.67709 -31.74433 9.71686 1.000 25.10037 86 ARG A CA 1
ATOM 1308 C C . ARG A 1 91 ? 4.68144 -32.62448 8.99711 1.000 25.33462 86 ARG A C 1
ATOM 1309 O O . ARG A 1 91 ? 5.36279 -32.15309 8.08601 1.000 26.47159 86 ARG A O 1
ATOM 1330 N N . ALA A 1 92 ? 4.85130 -33.86782 9.44135 1.000 24.47662 87 ALA A N 1
ATOM 1331 C CA . ALA A 1 92 ? 5.73014 -34.81771 8.76419 1.000 23.59757 87 ALA A CA 1
ATOM 1332 C C . ALA A 1 92 ? 5.34529 -34.94094 7.30751 1.000 21.95790 87 ALA A C 1
ATOM 1333 O O . ALA A 1 92 ? 6.21634 -34.94303 6.43599 1.000 24.00814 87 ALA A O 1
ATOM 1340 N N . LEU A 1 93 ? 4.04221 -35.17194 7.03109 1.000 21.96316 88 LEU A N 1
ATOM 1341 C CA . LEU A 1 93 ? 3.60063 -35.25550 5.64756 1.000 22.18687 88 LEU A CA 1
ATOM 1342 C C . LEU A 1 93 ? 3.81530 -33.93804 4.91002 1.000 23.41071 88 LEU A C 1
ATOM 1343 O O . LEU A 1 93 ? 4.07897 -33.94669 3.70840 1.000 24.85824 88 LEU A O 1
ATOM 1359 N N . ALA A 1 94 ? 3.64393 -32.80589 5.59238 1.000 25.09248 89 ALA A N 1
ATOM 1360 C CA . ALA A 1 94 ? 3.84573 -31.52537 4.93137 1.000 24.79771 89 ALA A CA 1
ATOM 1361 C C . ALA A 1 94 ? 5.31334 -31.37941 4.52442 1.000 23.87129 89 ALA A C 1
ATOM 1362 O O . ALA A 1 94 ? 5.64331 -30.91490 3.41583 1.000 24.15289 89 ALA A O 1
ATOM 1369 N N . ILE A 1 95 ? 6.21857 -31.81831 5.40218 1.000 24.89509 90 ILE A N 1
ATOM 1370 C CA . ILE A 1 95 ? 7.66099 -31.77413 5.08122 1.000 23.84233 90 ILE A CA 1
ATOM 1371 C C . ILE A 1 95 ? 7.96692 -32.62769 3.85307 1.000 22.66851 90 ILE A C 1
ATOM 1372 O O . ILE A 1 95 ? 8.68965 -32.21838 2.94067 1.000 23.67915 90 ILE A O 1
ATOM 1388 N N . LEU A 1 96 ? 7.41216 -33.84038 3.81347 1.000 23.25279 91 LEU A N 1
ATOM 1389 C CA . LEU A 1 96 ? 7.71830 -34.77037 2.71611 1.000 22.04475 91 LEU A CA 1
ATOM 1390 C C . LEU A 1 96 ? 7.08978 -34.25853 1.42400 1.000 22.93433 91 LEU A C 1
ATOM 1391 O O . LEU A 1 96 ? 7.67751 -34.38979 0.34602 1.000 24.80560 91 LEU A O 1
ATOM 1407 N N . THR A 1 97 ? 5.88601 -33.65559 1.52075 1.000 23.10803 92 THR A N 1
ATOM 1408 C CA . THR A 1 97 ? 5.23829 -33.10916 0.33577 1.000 22.55271 92 THR A CA 1
ATOM 1409 C C . THR A 1 97 ? 5.98873 -31.90901 -0.19706 1.000 23.37122 92 THR A C 1
ATOM 1410 O O . THR A 1 97 ? 6.12912 -31.75712 -1.40886 1.000 25.07142 92 THR A O 1
ATOM 1421 N N . PHE A 1 98 ? 6.50454 -31.08162 0.70358 1.000 24.22133 93 PHE A N 1
ATOM 1422 C CA . PHE A 1 98 ? 7.22581 -29.88208 0.30389 1.000 25.61359 93 PHE A CA 1
ATOM 1423 C C . PHE A 1 98 ? 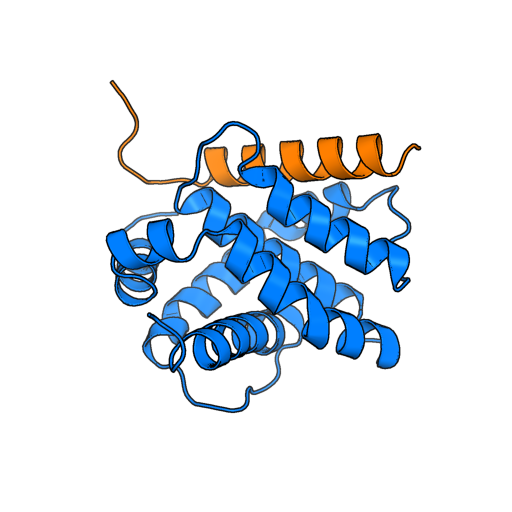8.53421 -30.27146 -0.38619 1.000 24.69507 93 PHE A C 1
ATOM 1424 O O . PHE A 1 98 ? 8.83457 -29.79266 -1.48018 1.000 25.39778 93 PHE A O 1
ATOM 1441 N N . GLY A 1 99 ? 9.27222 -31.22984 0.18733 1.000 24.72138 94 GLY A N 1
ATOM 1442 C CA . GLY A 1 99 ? 10.46279 -31.72263 -0.46500 1.000 24.70559 94 GLY A CA 1
ATOM 1443 C C . GLY A 1 99 ? 10.18019 -32.26101 -1.84877 1.000 24.06868 94 GLY A C 1
ATOM 1444 O O . GLY A 1 99 ? 10.96854 -32.04875 -2.77778 1.000 24.85035 94 GLY A O 1
ATOM 1448 N N . SER A 1 100 ? 9.04689 -32.98163 -2.00845 1.000 23.83444 95 SER A N 1
ATOM 1449 C CA . SER A 1 100 ? 8.69578 -33.51126 -3.30778 1.000 23.67653 95 SER A CA 1
ATOM 1450 C C . SER A 1 100 ? 8.38705 -32.40292 -4.27995 1.000 24.93194 95 SER A C 1
ATOM 1451 O O . SER A 1 100 ? 8.75813 -32.49077 -5.45846 1.000 26.01628 95 SER A O 1
ATOM 1459 N N . PHE A 1 101 ? 7.69814 -31.34903 -3.80545 1.000 25.18998 96 PHE A N 1
ATOM 1460 C CA . PHE A 1 101 ? 7.42913 -30.22951 -4.68989 1.000 25.19000 96 PHE A CA 1
ATOM 1461 C C . PHE A 1 101 ? 8.70736 -29.55648 -5.11516 1.000 25.18999 96 PHE A C 1
ATOM 1462 O O . PHE A 1 101 ? 8.83082 -29.17145 -6.26942 1.000 26.24000 96 PHE A O 1
ATOM 1470 N N . VAL A 1 102 ? 9.68578 -29.46783 -4.21621 1.000 25.55570 97 VAL A N 1
ATOM 1471 C CA . VAL A 1 102 ? 10.93701 -28.78506 -4.58499 1.000 26.27946 97 VAL A CA 1
ATOM 1472 C C . VAL A 1 102 ? 11.65761 -29.57035 -5.67510 1.000 25.97417 97 VAL A C 1
ATOM 1473 O O . VAL A 1 102 ? 12.07985 -29.01536 -6.69487 1.000 26.54265 97 VAL A O 1
ATOM 1486 N N . ALA A 1 103 ? 11.71190 -30.90011 -5.51625 1.000 26.21104 98 ALA A N 1
ATOM 1487 C CA . ALA A 1 103 ? 12.28368 -31.74017 -6.55604 1.000 25.86626 98 ALA A CA 1
ATOM 1488 C C . ALA A 1 103 ? 11.56494 -31.55458 -7.87262 1.000 25.33988 98 ALA A C 1
ATOM 1489 O O . ALA A 1 103 ? 12.19704 -31.41457 -8.92653 1.000 27.48224 98 ALA A O 1
ATOM 1496 N N . GLN A 1 104 ? 10.22980 -31.58277 -7.83901 1.000 22.38000 99 GLN A N 1
ATOM 1497 C CA . GLN A 1 104 ? 9.47453 -31.38505 -9.06754 1.000 22.99000 99 GLN A CA 1
ATOM 1498 C C . GLN A 1 104 ? 9.84160 -30.09309 -9.76033 1.000 24.42000 99 GLN A C 1
ATOM 1499 O O . GLN A 1 104 ? 9.99565 -30.05573 -10.98732 1.000 27.84000 99 GLN A O 1
ATOM 1513 N N . LYS A 1 105 ? 9.92462 -29.01706 -8.99212 1.000 25.41621 100 LYS A N 1
ATOM 1514 C CA . LYS A 1 105 ? 10.17195 -27.71206 -9.60256 1.000 27.32433 100 LYS A CA 1
ATOM 1515 C C . LYS A 1 105 ? 11.58571 -27.59704 -10.16383 1.000 28.69291 100 LYS A C 1
ATOM 1516 O O . LYS A 1 105 ? 11.84880 -26.70762 -10.99066 1.000 30.86686 100 LYS A O 1
ATOM 1534 N N . LEU A 1 106 ? 12.50783 -28.46977 -9.73356 1.000 28.36920 101 LEU A N 1
ATOM 1535 C CA . LEU A 1 106 ? 13.87898 -28.49494 -10.23359 1.000 29.05085 101 LEU A CA 1
ATOM 1536 C C . LEU A 1 106 ? 14.08314 -29.53090 -11.32238 1.000 30.99582 101 LEU A C 1
ATOM 1537 O O . LEU A 1 106 ? 15.22929 -29.75600 -11.73919 1.000 32.56180 101 LEU A O 1
ATOM 1553 N N . SER A 1 107 ? 12.99846 -30.10969 -11.84735 1.000 32.65129 102 SER A N 1
ATOM 1554 C CA . SER A 1 107 ? 13.16386 -31.29080 -12.67849 1.000 34.84365 102 SER A CA 1
ATOM 1555 C C . SER A 1 107 ? 13.83497 -30.99178 -14.00330 1.000 37.43607 102 SER A C 1
ATOM 1556 O O . SER A 1 107 ? 14.35163 -31.91653 -14.62868 1.000 40.14691 102 SER A O 1
ATOM 1564 N N . ASN A 1 108 ? 13.88432 -29.73773 -14.42659 1.000 38.45725 103 ASN A N 1
ATOM 1565 C CA . ASN A 1 108 ? 14.52550 -29.37355 -15.67984 1.000 40.72330 103 ASN A CA 1
ATOM 1566 C C . ASN A 1 108 ? 15.92658 -28.80242 -15.46560 1.000 38.22300 103 ASN A C 1
ATOM 1567 O O . ASN A 1 108 ? 16.52832 -28.28383 -16.40990 1.000 38.53357 103 ASN A O 1
ATOM 1578 N N . GLU A 1 109 ? 16.44146 -28.87620 -14.24497 1.000 35.88062 104 GLU A N 1
ATOM 1579 C CA . GLU A 1 109 ? 17.75718 -28.34034 -13.87590 1.000 33.53823 104 GLU A CA 1
ATOM 1580 C C . GLU A 1 109 ? 18.51040 -29.47343 -13.19280 1.000 30.15625 104 GLU A C 1
ATOM 1581 O O . GLU A 1 109 ? 18.56454 -29.54420 -11.96263 1.000 29.63513 104 GLU A O 1
ATOM 1593 N N . PRO A 1 110 ? 19.12094 -30.36997 -13.96410 1.000 30.42470 105 PRO A N 1
ATOM 1594 C CA . PRO A 1 110 ? 19.70968 -31.59652 -13.36271 1.000 30.54577 105 PRO A CA 1
ATOM 1595 C C . PRO A 1 110 ? 20.65137 -31.36536 -12.18742 1.000 29.75357 105 PRO A C 1
ATOM 1596 O O . PRO A 1 110 ? 20.58516 -32.08250 -11.18490 1.000 29.53249 105 PRO A O 1
ATOM 1607 N N . HIS A 1 111 ? 21.57746 -30.40834 -12.29749 1.000 30.12993 106 HIS A N 1
ATOM 1608 C CA . HIS A 1 111 ? 22.53660 -30.23680 -11.21499 1.000 29.76673 106 HIS A CA 1
ATOM 1609 C C . HIS A 1 111 ? 21.84029 -29.81825 -9.93680 1.000 27.97704 106 HIS A C 1
ATOM 1610 O O . HIS A 1 111 ? 22.23427 -30.22504 -8.84886 1.000 28.14022 106 HIS A O 1
ATOM 1624 N N . LEU A 1 112 ? 20.85906 -28.92270 -10.03132 1.000 27.36907 107 LEU A N 1
ATOM 1625 C CA . LEU A 1 112 ? 20.17261 -28.50702 -8.83069 1.000 26.64530 107 LEU A CA 1
ATOM 1626 C C . LEU A 1 112 ? 19.24828 -29.61434 -8.32304 1.000 24.22659 107 LEU A C 1
ATOM 1627 O O . LEU A 1 112 ? 19.11128 -29.79295 -7.11744 1.000 24.90298 107 LEU A O 1
ATOM 1643 N N . ARG A 1 113 ? 18.54793 -30.30424 -9.22139 1.000 24.85562 108 ARG A N 1
ATOM 1644 C CA . ARG A 1 113 ? 17.72407 -31.43777 -8.82119 1.000 26.11892 108 ARG A CA 1
ATOM 1645 C C . ARG A 1 113 ? 18.54632 -32.44281 -8.03349 1.000 25.35831 108 ARG A C 1
ATOM 1646 O O . ARG A 1 113 ? 18.13269 -32.91534 -6.96020 1.000 25.14775 108 ARG A O 1
ATOM 1667 N N . ASP A 1 114 ? 19.73359 -32.77969 -8.56742 1.000 25.67413 109 ASP A N 1
ATOM 1668 C CA . ASP A 1 114 ? 20.56087 -33.80501 -7.94011 1.000 25.49779 109 ASP A CA 1
ATOM 1669 C C . ASP A 1 114 ? 21.09304 -33.30091 -6.61051 1.000 24.18711 109 ASP A C 1
ATOM 1670 O O . ASP A 1 114 ? 21.17180 -34.05499 -5.64827 1.000 25.42936 109 ASP A O 1
ATOM 1679 N N . PHE A 1 115 ? 21.35347 -31.99830 -6.50763 1.000 22.65798 110 PHE A N 1
ATOM 1680 C CA . PHE A 1 115 ? 21.74354 -31.40612 -5.22344 1.000 21.49206 110 PHE A CA 1
ATOM 1681 C C . PHE A 1 115 ? 20.59489 -31.54093 -4.22223 1.000 22.67114 110 PHE A C 1
ATOM 1682 O O . PHE A 1 1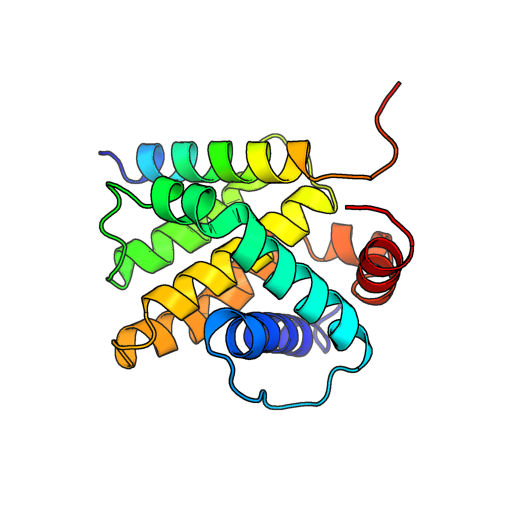15 ? 20.79717 -31.96965 -3.07193 1.000 23.05013 110 PHE A O 1
ATOM 1699 N N . ALA A 1 116 ? 19.38796 -31.17667 -4.64338 1.000 24.04762 111 ALA A N 1
ATOM 1700 C CA . ALA A 1 116 ? 18.27263 -31.30539 -3.73647 1.000 23.63441 111 ALA A CA 1
ATOM 1701 C C . ALA A 1 116 ? 18.07480 -32.73676 -3.24853 1.000 21.80525 111 ALA A C 1
ATOM 1702 O O . ALA A 1 116 ? 17.84293 -32.97613 -2.05754 1.000 22.72114 111 ALA A O 1
ATOM 1709 N N . LEU A 1 117 ? 18.19428 -33.70124 -4.14716 1.000 22.83695 112 LEU A N 1
ATOM 1710 C CA . LEU A 1 117 ? 18.06159 -35.11027 -3.73890 1.000 22.92644 112 LEU A CA 1
ATOM 1711 C C . LEU A 1 117 ? 19.22192 -35.55341 -2.82234 1.000 23.12909 112 LEU A C 1
ATOM 1712 O O . LEU A 1 117 ? 19.08983 -36.56027 -2.10885 1.000 24.34239 112 LEU A O 1
ATOM 1728 N N . ALA A 1 118 ? 20.36911 -34.88651 -2.86852 1.000 22.16319 113 ALA A N 1
ATOM 1729 C CA . ALA A 1 118 ? 21.50615 -35.22393 -2.01542 1.000 23.43965 113 ALA A CA 1
ATOM 1730 C C . ALA A 1 118 ? 21.46399 -34.60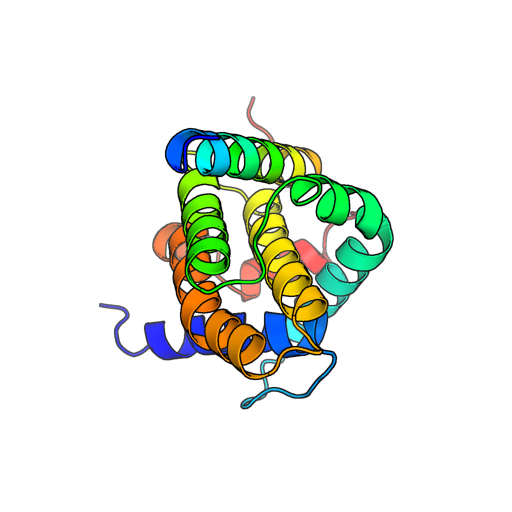021 -0.63316 1.000 23.60283 113 ALA A C 1
ATOM 1731 O O . ALA A 1 118 ? 22.23690 -35.04673 0.24138 1.000 25.39251 113 ALA A O 1
ATOM 1738 N N . VAL A 1 119 ? 20.68558 -33.52145 -0.43224 1.000 21.37099 114 VAL A N 1
ATOM 1739 C CA . VAL A 1 119 ? 20.66828 -32.85170 0.86636 1.000 21.70787 114 VAL A CA 1
ATOM 1740 C C . VAL A 1 119 ? 19.29255 -32.80934 1.52302 1.000 19.79975 114 VAL A C 1
ATOM 1741 O O . VAL A 1 119 ? 19.19733 -32.79748 2.75646 1.000 23.29752 114 VAL A O 1
ATOM 1754 N N . LEU A 1 120 ? 18.20927 -32.69666 0.72306 1.000 21.83420 115 LEU A N 1
ATOM 1755 C CA . LEU A 1 120 ? 16.92236 -32.51332 1.37725 1.000 22.99223 115 LEU A CA 1
ATOM 1756 C C . LEU A 1 120 ? 16.46772 -33.76166 2.13666 1.000 21.37362 115 LEU A C 1
ATOM 1757 O O . LEU A 1 120 ? 15.77858 -33.65843 3.17296 1.000 21.93684 115 LEU A O 1
ATOM 1773 N N . PRO A 1 121 ? 16.77283 -34.97922 1.65604 1.000 21.23413 116 PRO A N 1
ATOM 1774 C CA . PRO A 1 121 ? 16.38389 -36.16432 2.43920 1.000 21.45784 116 PRO A CA 1
ATOM 1775 C C . PRO A 1 121 ? 16.93680 -36.13633 3.84039 1.000 21.38678 116 PRO A C 1
ATOM 1776 O O . PRO A 1 121 ? 16.19651 -36.39852 4.79867 1.000 22.75799 116 PRO A O 1
ATOM 1787 N N . ALA A 1 122 ? 18.23033 -35.75272 3.99610 1.000 23.30016 117 ALA A N 1
ATOM 1788 C CA . ALA A 1 122 ? 18.76687 -35.67859 5.34483 1.000 22.14740 117 ALA A CA 1
ATOM 1789 C C . ALA A 1 122 ? 18.12836 -34.57199 6.16245 1.000 22.08159 117 ALA A C 1
ATOM 1790 O O . ALA A 1 122 ? 17.89170 -34.72862 7.37069 1.000 23.00012 117 ALA A O 1
ATOM 1797 N N . TYR A 1 123 ? 17.84168 -33.43133 5.52937 1.000 21.29203 118 TYR A N 1
ATOM 1798 C CA . TYR A 1 123 ? 17.15480 -32.36323 6.26741 1.000 20.04189 118 TYR A CA 1
ATOM 1799 C C . TYR A 1 123 ? 15.77693 -32.83417 6.72000 1.000 20.54983 118 TYR A C 1
ATOM 1800 O O . TYR A 1 123 ? 15.36019 -32.56690 7.85328 1.000 22.78694 118 TYR A O 1
ATOM 1818 N N . ALA A 1 124 ? 15.05416 -33.53857 5.84015 1.000 21.66576 119 ALA A N 1
ATOM 1819 C CA . ALA A 1 124 ? 13.71390 -33.97933 6.18968 1.000 22.22372 119 ALA A CA 1
ATOM 1820 C C . ALA A 1 124 ? 13.76353 -35.02919 7.28445 1.000 23.03698 119 ALA A C 1
ATOM 1821 O O . ALA A 1 124 ? 12.90927 -35.03905 8.18774 1.000 25.64781 119 ALA A O 1
ATOM 1828 N N . TYR A 1 125 ? 14.74585 -35.93811 7.20258 1.000 23.35807 120 TYR A N 1
ATOM 1829 C CA . TYR A 1 125 ? 14.92457 -36.92767 8.26234 1.000 24.07657 120 TYR A CA 1
ATOM 1830 C C . TYR A 1 125 ? 15.09638 -36.22296 9.59887 1.000 24.45294 120 TYR A C 1
ATOM 1831 O O . TYR A 1 125 ? 14.45970 -36.55973 10.58723 1.000 25.98996 120 TYR A O 1
ATOM 1849 N N . GLU A 1 126 ? 15.95286 -35.21936 9.65215 1.000 24.67664 121 GLU A N 1
ATOM 1850 C CA . GLU A 1 126 ? 16.14628 -34.54099 10.91900 1.000 26.26631 121 GLU A CA 1
ATOM 1851 C C . GLU A 1 126 ? 14.92002 -33.73002 11.31236 1.000 27.16378 121 GLU A C 1
ATOM 1852 O O . GLU A 1 126 ? 14.60585 -33.60899 12.50395 1.000 29.50090 121 GLU A O 1
ATOM 1864 N N . ALA A 1 127 ? 14.23538 -33.13725 10.32762 1.000 25.81099 122 ALA A N 1
ATOM 1865 C CA . ALA A 1 127 ? 13.08017 -32.28202 10.64302 1.000 25.27935 122 ALA A CA 1
ATOM 1866 C C . ALA A 1 127 ? 11.93339 -33.08223 11.24365 1.000 27.41117 122 ALA A C 1
ATOM 1867 O O . ALA A 1 127 ? 11.23538 -32.62219 12.16209 1.000 27.48488 122 ALA A O 1
ATOM 1874 N N . ILE A 1 128 ? 11.71550 -34.28747 10.73426 1.000 26.38211 123 ILE A N 1
ATOM 1875 C CA . ILE A 1 128 ? 10.67595 -35.15461 11.28336 1.000 27.32433 123 ILE A CA 1
ATOM 1876 C C . ILE A 1 128 ? 11.03172 -35.57976 12.69449 1.000 29.70883 123 ILE A C 1
ATOM 1877 O O . ILE A 1 128 ? 10.17970 -35.60385 13.58918 1.000 32.66180 123 ILE A O 1
ATOM 1893 N N . GLY A 1 129 ? 12.29773 -35.92016 12.92284 1.000 31.31165 124 GLY A N 1
ATOM 1894 C CA . GLY A 1 129 ? 12.74289 -36.36518 14.21131 1.000 32.50653 124 GLY A CA 1
ATOM 1895 C C . GLY A 1 129 ? 12.78568 -37.86903 14.28886 1.000 32.90658 124 GLY A C 1
ATOM 1896 O O . GLY A 1 129 ? 11.76533 -38.51281 14.54088 1.000 32.34335 124 GLY A O 1
ATOM 1900 N N . PRO A 1 130 ? 13.97059 -38.46214 14.08434 1.000 33.13292 125 PRO A N 1
ATOM 1901 C CA . PRO A 1 130 ? 14.01969 -39.93615 14.08125 1.000 33.13292 125 PRO A CA 1
ATOM 1902 C C . PRO A 1 130 ? 13.51429 -40.56840 15.36364 1.000 31.76171 125 PRO A C 1
ATOM 1903 O O . PRO A 1 130 ? 12.87418 -41.63388 15.31058 1.000 33.03554 125 PRO A O 1
ATOM 1914 N N . GLN A 1 131 ? 13.76320 -39.96944 16.51966 1.000 30.92740 126 GLN A N 1
ATOM 1915 C CA . GLN A 1 131 ? 13.26473 -40.59005 17.74557 1.000 34.14620 126 GLN A CA 1
ATOM 1916 C C . GLN A 1 131 ? 11.74711 -40.48848 17.80493 1.000 32.25913 126 GLN A C 1
ATOM 1917 O O . GLN A 1 131 ? 11.07506 -41.45116 18.18243 1.000 32.28808 126 GLN A O 1
ATOM 1931 N N . TRP A 1 132 ? 11.20935 -39.31745 17.45389 1.000 31.28270 127 TRP A N 1
ATOM 1932 C CA . TRP A 1 132 ? 9.77731 -39.08528 17.44525 1.000 30.83528 127 TRP A CA 1
ATOM 1933 C C . TRP A 1 132 ? 9.09551 -40.08391 16.51777 1.000 30.33258 127 TRP A C 1
ATOM 1934 O O . TRP A 1 132 ? 8.04445 -40.66627 16.85087 1.000 32.30913 127 TRP A O 1
ATOM 1955 N N . PHE A 1 133 ? 9.67959 -40.26286 15.33558 1.000 28.23234 128 PHE A N 1
ATOM 1956 C CA . PHE A 1 133 ? 9.11909 -41.10651 14.29965 1.000 28.56922 128 PHE A CA 1
ATOM 1957 C C . PHE A 1 133 ? 9.13834 -42.56335 14.73649 1.000 28.91926 128 PHE A C 1
ATOM 1958 O O . PHE A 1 133 ? 8.11460 -43.26505 14.64399 1.000 28.96663 128 PHE A O 1
ATOM 1975 N N . ARG A 1 134 ? 10.27299 -43.01809 15.27695 1.000 31.47483 129 ARG A N 1
ATOM 1976 C CA . ARG A 1 134 ? 10.37773 -44.41271 15.69535 1.000 34.34360 129 ARG A CA 1
ATOM 1977 C C . ARG A 1 134 ? 9.39824 -44.72922 16.82212 1.000 34.00408 129 ARG A C 1
ATOM 1978 O O . ARG A 1 134 ? 8.75077 -45.78319 16.80633 1.000 35.85430 129 ARG A O 1
ATOM 1999 N N . ALA A 1 135 ? 9.24584 -43.81597 17.79217 1.000 33.03028 130 ALA A N 1
ATOM 2000 C CA . ALA A 1 135 ? 8.37742 -44.07088 18.93183 1.000 32.74340 130 ALA A CA 1
ATOM 2001 C C . ALA A 1 135 ? 6.91553 -44.26328 18.51121 1.000 32.94080 130 ALA A C 1
ATOM 2002 O O . ALA A 1 135 ? 6.08439 -44.73911 19.30026 1.000 36.02010 130 ALA A O 1
ATOM 2009 N N . ARG A 1 136 ? 6.58565 -43.88131 17.28835 1.000 33.05660 131 ARG A N 1
ATOM 2010 C CA . ARG A 1 136 ? 5.24169 -43.94752 16.74978 1.000 32.33809 131 ARG A CA 1
ATOM 2011 C C . ARG A 1 136 ? 5.12831 -44.98967 15.65045 1.000 31.60116 131 ARG A C 1
ATOM 2012 O O . ARG A 1 136 ? 4.15102 -44.97133 14.89159 1.000 32.95132 131 ARG A O 1
ATOM 2033 N N . GLY A 1 137 ? 6.07667 -45.93220 15.59079 1.000 32.59601 132 GLY A N 1
ATOM 2034 C CA . GLY A 1 137 ? 6.00156 -47.00077 14.63332 1.000 32.09332 132 GLY A CA 1
ATOM 2035 C C . GLY A 1 137 ? 6.59365 -46.69150 13.29327 1.000 31.28533 132 GLY A C 1
ATOM 2036 O O . GLY A 1 137 ? 6.45527 -47.50165 12.36625 1.000 33.03291 132 GLY A O 1
ATOM 2040 N N . GLY A 1 138 ? 7.20213 -45.52163 13.13466 1.000 28.42973 133 GLY A N 1
ATOM 2041 C CA . GLY A 1 138 ? 7.95437 -45.20828 11.94677 1.000 27.52173 133 GLY A CA 1
ATOM 2042 C C . GLY A 1 138 ? 7.07363 -45.33600 10.74348 1.000 27.72701 133 GLY A C 1
ATOM 2043 O O . GLY A 1 138 ? 5.92782 -44.89339 10.75662 1.000 27.44803 133 GLY A O 1
ATOM 2047 N N . TRP A 1 139 ? 7.59531 -45.96871 9.69901 1.000 26.32421 134 TRP A N 1
ATOM 2048 C CA . TRP A 1 139 ? 6.86182 -45.98767 8.44064 1.000 26.28736 134 TRP A CA 1
ATOM 2049 C C . TRP A 1 139 ? 5.60850 -46.84185 8.53174 1.000 26.61899 134 TRP A C 1
ATOM 2050 O O . TRP A 1 139 ? 4.63511 -46.57845 7.79815 1.000 27.54277 134 TRP A O 1
ATOM 2071 N N . ARG A 1 140 ? 5.60246 -47.84772 9.42361 1.000 28.63238 135 ARG A N 1
ATOM 2072 C CA . ARG A 1 140 ? 4.37743 -48.63160 9.62228 1.000 30.74316 135 ARG A CA 1
ATOM 2073 C C . ARG A 1 140 ? 3.29825 -47.76482 10.25010 1.000 30.24573 135 ARG A C 1
ATOM 2074 O O . ARG A 1 140 ? 2.12570 -47.88864 9.89317 1.000 30.61420 135 ARG A O 1
ATOM 2095 N N . GLY A 1 141 ? 3.67794 -46.91814 11.21173 1.000 28.22707 136 GLY A N 1
ATOM 2096 C CA . GLY A 1 141 ? 2.76302 -45.95594 11.76916 1.000 26.94007 136 GLY A CA 1
ATOM 2097 C C . GLY A 1 141 ? 2.21095 -45.01556 10.72782 1.000 27.49277 136 GLY A C 1
ATOM 2098 O O . GLY A 1 141 ? 1.00112 -44.78905 10.67872 1.000 26.68741 136 GLY A O 1
ATOM 2102 N N . LEU A 1 142 ? 3.07764 -44.47870 9.87702 1.000 27.94019 137 LEU A N 1
ATOM 2103 C CA . LEU A 1 142 ? 2.65144 -43.49362 8.87205 1.000 24.44505 137 LEU A CA 1
ATOM 2104 C C . LEU A 1 142 ? 1.78022 -44.17764 7.81876 1.000 25.04511 137 LEU A C 1
ATOM 2105 O O . LEU A 1 142 ? 0.77284 -43.62920 7.36796 1.000 25.45568 137 LEU A O 1
ATOM 2121 N N . LYS A 1 143 ? 2.11371 -45.41134 7.45653 1.000 23.45808 138 LYS A N 1
ATOM 2122 C CA . LYS A 1 143 ? 1.26024 -46.15495 6.52783 1.000 23.36334 138 LYS A CA 1
ATOM 2123 C C . LYS A 1 143 ? -0.13748 -46.34664 7.11581 1.000 24.29502 138 LYS A C 1
ATOM 2124 O O . LYS A 1 143 ? -1.13463 -46.17793 6.41504 1.000 27.13746 138 LYS A O 1
ATOM 2143 N N . ALA A 1 144 ? -0.23069 -46.66223 8.40332 1.000 24.56611 139 ALA A N 1
ATOM 2144 C CA . ALA A 1 144 ? -1.53991 -46.82890 9.04981 1.000 26.31631 139 ALA A CA 1
ATOM 2145 C C . ALA A 1 144 ? -2.29562 -45.50423 9.11149 1.000 27.27958 139 ALA A C 1
ATOM 2146 O O . ALA A 1 144 ? -3.50892 -45.46914 8.90181 1.000 27.57962 139 ALA A O 1
ATOM 2153 N N . TYR A 1 145 ? -1.62153 -44.41119 9.46263 1.000 26.13471 140 TYR A N 1
ATOM 2154 C CA . TYR A 1 145 ? -2.28231 -43.11415 9.44508 1.000 25.21355 140 TYR A CA 1
ATOM 2155 C C . TYR A 1 145 ? -2.87419 -42.83883 8.06756 1.000 25.50570 140 TYR A C 1
ATOM 2156 O O . TYR A 1 145 ? -4.04955 -42.45011 7.95019 1.000 30.11150 140 TYR A O 1
ATOM 2174 N N . CYS A 1 146 ? -2.05797 -43.03293 7.01349 1.000 26.39791 141 CYS A N 1
ATOM 2175 C CA . CYS A 1 146 ? -2.45716 -42.71215 5.65720 1.000 28.67712 141 CYS A CA 1
ATOM 2176 C C . CYS A 1 146 ? -3.58918 -43.60560 5.14441 1.000 29.75620 141 CYS A C 1
ATOM 2177 O O . CYS A 1 146 ? -4.37867 -43.16284 4.30173 1.000 32.85656 141 CYS A O 1
ATOM 2185 N N . THR A 1 147 ? -3.69947 -44.83138 5.62490 1.000 28.95611 142 THR A N 1
ATOM 2186 C CA . THR A 1 147 ? -4.74094 -45.73857 5.14194 1.000 29.53512 142 THR A CA 1
ATOM 2187 C C . THR A 1 147 ? -6.00858 -45.74493 5.99114 1.000 27.65858 142 THR A C 1
ATOM 2188 O O . THR A 1 147 ? -7.08635 -46.10862 5.48755 1.000 30.27468 142 THR A O 1
ATOM 2199 N N . GLN A 1 148 ? -5.89847 -45.44222 7.27479 1.000 26.26894 143 GLN A N 1
ATOM 2200 C CA . GLN A 1 148 ? -7.00555 -45.58268 8.18951 1.000 26.13998 143 GLN A CA 1
ATOM 2201 C C . GLN A 1 148 ? -7.82850 -44.32249 8.33266 1.000 26.08998 143 GLN A C 1
ATOM 2202 O O . GLN A 1 148 ? -8.93593 -44.39772 8.88808 1.000 26.89270 143 GLN A O 1
ATOM 2216 N N . VAL A 1 149 ? -7.32252 -43.19151 7.88057 1.000 28.03230 144 VAL A N 1
ATOM 2217 C CA . VAL A 1 149 ? -7.90701 -41.90152 8.26009 1.000 26.65583 144 VAL A CA 1
ATOM 2218 C C . VAL A 1 149 ? -8.30564 -41.11048 7.02343 1.000 28.12443 144 VAL A C 1
ATOM 2219 O O . VAL A 1 149 ? -7.53460 -41.03887 6.04977 1.000 31.00634 144 VAL A O 1
ATOM 2232 N N . LEU A 1 150 ? -9.52201 -40.52522 7.07225 1.000 28.52448 145 LEU A N 1
ATOM 2233 C CA . LEU A 1 150 ? -9.96398 -39.63635 6.01842 1.000 30.61946 145 LEU A CA 1
ATOM 2234 C C . LEU A 1 150 ? -9.07789 -38.41297 5.96550 1.000 32.54338 145 LEU A C 1
ATOM 2235 O O . LEU A 1 150 ? -8.74860 -37.82913 6.99143 1.000 32.75393 145 LEU A O 1
ATOM 2251 N N . THR A 1 151 ? -8.80200 -37.96524 4.76907 1.000 35.09895 146 THR A N 1
ATOM 2252 C CA . THR A 1 151 ? -8.01895 -36.73821 4.57953 1.000 38.99152 146 THR A CA 1
ATOM 2253 C C . THR A 1 151 ? -8.77212 -35.56276 5.21137 1.000 39.86794 146 THR A C 1
ATOM 2254 O O . THR A 1 151 ? -10.02095 -35.57353 5.35478 1.000 38.67833 146 THR A O 1
ATOM 2266 N N . GLU B 2 2 ? 13.69884 -10.59993 3.80296 1.000 80.11487 80 GLU B N 1
ATOM 2267 C CA . GLU B 2 2 ? 14.88004 -10.52827 2.95339 1.000 79.75956 80 GLU B CA 1
ATOM 2268 C C . GLU B 2 2 ? 16.05568 -11.26077 3.59700 1.000 74.54841 80 GLU B C 1
ATOM 2269 O O . GLU B 2 2 ? 16.88935 -11.84299 2.90241 1.000 74.20627 80 GLU B O 1
ATOM 2280 N N . SER B 2 3 ? 16.11283 -11.20234 4.92814 1.000 69.30831 81 SER B N 1
ATOM 2281 C CA . SER B 2 3 ? 17.11580 -11.93920 5.68204 1.000 63.98399 81 SER B CA 1
ATOM 2282 C C . SER B 2 3 ? 16.91742 -13.44310 5.49807 1.000 59.44134 81 SER B C 1
ATOM 2283 O O . SER B 2 3 ? 15.78676 -13.92667 5.45201 1.000 59.42818 81 SER B O 1
ATOM 2291 N N . GLN B 2 4 ? 18.02369 -14.19458 5.38134 1.000 54.68024 82 GLN B N 1
ATOM 2292 C CA . GLN B 2 4 ? 17.89092 -15.65388 5.35355 1.000 49.29539 82 GLN B CA 1
ATOM 2293 C C . GLN B 2 4 ? 17.09950 -16.13235 6.56781 1.000 47.02406 82 GLN B C 1
ATOM 2294 O O . GLN B 2 4 ? 16.22488 -16.99479 6.45468 1.000 44.57377 82 GLN B O 1
ATOM 2308 N N . GLU B 2 5 ? 17.38352 -15.56399 7.73993 1.000 47.40569 83 GLU B N 1
ATOM 2309 C CA . GLU B 2 5 ? 16.68742 -15.98801 8.94379 1.000 48.86639 83 GLU B CA 1
ATOM 2310 C C . GLU B 2 5 ? 15.19855 -15.69201 8.83649 1.000 46.08974 83 GLU B C 1
ATOM 2311 O O . GLU B 2 5 ? 14.37796 -16.54012 9.19620 1.000 44.27373 83 GLU B O 1
ATOM 2323 N N . ASP B 2 6 ? 14.83259 -14.51375 8.30499 1.000 45.50020 84 ASP B N 1
ATOM 2324 C CA . ASP B 2 6 ? 13.42373 -14.19497 8.09051 1.000 47.92153 84 ASP B CA 1
ATOM 2325 C C . ASP B 2 6 ? 12.77563 -15.11013 7.05712 1.000 45.34228 84 ASP B C 1
ATOM 2326 O O . ASP B 2 6 ? 11.64655 -15.56709 7.25031 1.000 44.72642 84 ASP B O 1
ATOM 2335 N N . ILE B 2 7 ? 13.45425 -15.35693 5.94192 1.000 44.12371 85 ILE B N 1
ATOM 2336 C CA . ILE B 2 7 ? 12.93067 -16.26629 4.93315 1.000 44.24214 85 ILE B CA 1
ATOM 2337 C C . ILE B 2 7 ? 12.63400 -17.62223 5.56045 1.000 41.08914 85 ILE B C 1
ATOM 2338 O O . ILE B 2 7 ? 11.55253 -18.19845 5.37678 1.000 39.96532 85 ILE B O 1
ATOM 2354 N N . ILE B 2 8 ? 13.60420 -18.15853 6.30528 1.000 38.39934 86 ILE B N 1
ATOM 2355 C CA . ILE B 2 8 ? 13.47137 -19.49556 6.87776 1.000 36.71493 86 ILE B CA 1
ATOM 2356 C C . ILE B 2 8 ? 12.33184 -19.52409 7.88403 1.000 35.79640 86 ILE B C 1
ATOM 2357 O O . ILE B 2 8 ? 11.48531 -20.41985 7.86415 1.000 35.26213 86 ILE B O 1
ATOM 2373 N N . ARG B 2 9 ? 12.27558 -18.51577 8.75097 1.000 36.24909 87 ARG B N 1
ATOM 2374 C CA . ARG B 2 9 ? 11.21194 -18.43936 9.75233 1.000 38.76781 87 ARG B CA 1
ATOM 2375 C C . ARG B 2 9 ? 9.84275 -18.42573 9.09738 1.000 37.59924 87 ARG B C 1
ATOM 2376 O O . ARG B 2 9 ? 8.93156 -19.15108 9.52692 1.000 36.19645 87 ARG B O 1
ATOM 2397 N N . ASN B 2 10 ? 9.68088 -17.63065 8.03898 1.000 36.92548 88 ASN B N 1
ATOM 2398 C CA . ASN B 2 10 ? 8.35254 -17.51877 7.42691 1.000 38.15194 88 ASN B CA 1
ATOM 2399 C C . ASN B 2 10 ? 7.93784 -18.81411 6.72842 1.000 34.56730 88 ASN B C 1
ATOM 2400 O O . ASN B 2 10 ? 6.77658 -19.24049 6.82679 1.000 34.03566 88 ASN B O 1
ATOM 2411 N N . ILE B 2 11 ? 8.84642 -19.42074 5.96655 1.000 32.50127 89 ILE B N 1
ATOM 2412 C CA . ILE B 2 11 ? 8.52404 -20.67544 5.29657 1.000 31.46430 89 ILE B CA 1
ATOM 2413 C C . ILE B 2 11 ? 8.18564 -21.73641 6.32275 1.000 30.94845 89 ILE B C 1
ATOM 2414 O O . ILE B 2 11 ? 7.21522 -22.50324 6.15680 1.000 31.66959 89 ILE B O 1
ATOM 2430 N N . ALA B 2 12 ? 9.01155 -21.83346 7.37524 1.000 29.48775 90 ALA B N 1
ATOM 2431 C CA . ALA B 2 12 ? 8.76478 -22.84745 8.39608 1.000 29.72462 90 ALA B CA 1
ATOM 2432 C C . ALA B 2 12 ? 7.39946 -22.64170 9.03919 1.000 31.00372 90 ALA B C 1
ATOM 2433 O O . ALA B 2 12 ? 6.68321 -23.62025 9.31707 1.000 30.61683 90 ALA B O 1
ATOM 2440 N N . ARG B 2 13 ? 7.04894 -21.37369 9.32924 1.000 33.66719 91 ARG B N 1
ATOM 2441 C CA . ARG B 2 13 ? 5.75337 -21.10275 9.93795 1.000 35.44899 91 ARG B CA 1
ATOM 2442 C C . ARG B 2 13 ? 4.62599 -21.56538 9.03099 1.000 34.06987 91 ARG B C 1
ATOM 2443 O O . ARG B 2 13 ? 3.62614 -22.11052 9.49718 1.000 33.12240 91 ARG B O 1
ATOM 2464 N N . HIS B 2 14 ? 4.73018 -21.28860 7.74240 1.000 34.15147 92 HIS B N 1
ATOM 2465 C CA . HIS B 2 14 ? 3.65424 -21.66332 6.83425 1.000 35.75955 92 HIS B CA 1
ATOM 2466 C C . HIS B 2 14 ? 3.57450 -23.17686 6.69549 1.000 31.82487 92 HIS B C 1
ATOM 2467 O O . HIS B 2 14 ? 2.47727 -23.75668 6.59806 1.000 32.04332 92 HIS B O 1
ATOM 2481 N N . LEU B 2 15 ? 4.73632 -23.83723 6.69710 1.000 30.10098 93 LEU B N 1
ATOM 2482 C CA . LEU B 2 15 ? 4.74250 -25.29351 6.59620 1.000 29.47986 93 LEU B CA 1
ATOM 2483 C C . LEU B 2 15 ? 4.12170 -25.91057 7.82112 1.000 28.77977 93 LEU B C 1
ATOM 2484 O O . LEU B 2 15 ? 3.40270 -26.91268 7.72391 1.000 30.11940 93 LEU B O 1
ATOM 2500 N N . ALA B 2 16 ? 4.41805 -25.35087 8.99223 1.000 30.48523 94 ALA B N 1
ATOM 2501 C CA . ALA B 2 16 ? 3.85952 -25.87550 10.22295 1.000 30.44312 94 ALA B CA 1
ATOM 2502 C C . ALA B 2 16 ? 2.35958 -25.65607 10.24967 1.000 28.83767 94 ALA B C 1
ATOM 2503 O O . ALA B 2 16 ? 1.60143 -26.53092 10.68386 1.000 28.25602 94 ALA B O 1
ATOM 2510 N N . GLN B 2 17 ? 1.91340 -24.50362 9.74559 1.000 29.92727 95 GLN B N 1
ATOM 2511 C CA . GLN B 2 17 ? 0.48136 -24.21435 9.70878 1.000 30.83792 95 GLN B CA 1
ATOM 2512 C C . GLN B 2 17 ? -0.24416 -25.17072 8.76845 1.000 30.32469 95 GLN B C 1
ATOM 2513 O O . GLN B 2 17 ? -1.30720 -25.72206 9.10388 1.000 31.75381 95 GLN B O 1
ATOM 2527 N N . VAL B 2 18 ? 0.32966 -25.41333 7.59451 1.000 29.37721 96 VAL B N 1
ATOM 2528 C CA . VAL B 2 18 ? -0.26086 -26.39608 6.67645 1.000 29.59566 96 VAL B CA 1
ATOM 2529 C C . VAL B 2 18 ? -0.30149 -27.77551 7.31768 1.000 28.79556 96 VAL B C 1
ATOM 2530 O O . VAL B 2 18 ? -1.33706 -28.47388 7.28747 1.000 30.18783 96 VAL B O 1
ATOM 2543 N N . GLY B 2 19 ? 0.81627 -28.16601 7.93794 1.000 28.65606 97 GLY B N 1
ATOM 2544 C CA . GLY B 2 19 ? 0.84672 -29.45537 8.60066 1.000 26.52950 97 GLY B CA 1
ATOM 2545 C C . GLY B 2 19 ? -0.21806 -29.57953 9.68476 1.000 26.86901 97 GLY B C 1
ATOM 2546 O O . GLY B 2 19 ? -0.95952 -30.60071 9.77575 1.000 28.01915 97 GLY B O 1
ATOM 2550 N N . ASP B 2 20 ? -0.31731 -28.52872 10.51776 1.000 26.39790 98 ASP B N 1
ATOM 2551 C CA . ASP B 2 20 ? -1.28035 -28.50001 11.62391 1.000 26.78743 98 ASP B CA 1
ATOM 2552 C C . ASP B 2 20 ? -2.71131 -28.57222 11.12416 1.000 27.10589 98 ASP B C 1
ATOM 2553 O O . ASP B 2 20 ? -3.54687 -29.26425 11.73247 1.000 29.79567 98 ASP B O 1
ATOM 2562 N N . SER B 2 21 ? -2.98446 -27.94655 9.97891 1.000 28.12706 99 SER B N 1
ATOM 2563 C CA . SER B 2 21 ? -4.34035 -27.97921 9.43031 1.000 30.12467 99 SER B CA 1
ATOM 2564 C C . SER B 2 21 ? -4.68125 -29.34593 8.86756 1.000 30.03781 99 SER B C 1
ATOM 2565 O O . SER B 2 21 ? -5.83961 -29.75681 8.92213 1.000 30.94581 99 SER B O 1
ATOM 2573 N N . MET B 2 22 ? -3.67082 -30.05284 8.29941 1.000 29.65883 100 MET B N 1
ATOM 2574 C CA . MET B 2 22 ? -3.85402 -31.37607 7.69162 1.000 32.31177 100 MET B CA 1
ATOM 2575 C C . MET B 2 22 ? -3.87790 -32.47568 8.73026 1.000 29.59302 100 MET B C 1
ATOM 2576 O O . MET B 2 22 ? -4.41415 -33.56896 8.44590 1.000 27.74281 100 MET B O 1
ATOM 2590 N N . ASP B 2 23 ? -3.27533 -32.21480 9.89972 1.000 27.31381 101 ASP B N 1
ATOM 2591 C CA . ASP B 2 23 ? -3.09441 -33.24184 10.90466 1.000 27.77964 101 ASP B CA 1
ATOM 2592 C C . ASP B 2 23 ? -4.41851 -33.84631 11.36974 1.000 25.24251 101 ASP B C 1
ATOM 2593 O O . ASP B 2 23 ? -5.37432 -33.15183 11.75426 1.000 28.23496 101 ASP B O 1
ATOM 2602 N N . ARG B 2 24 ? -4.43284 -35.17123 11.43165 1.000 25.66623 102 ARG B N 1
ATOM 2603 C CA . ARG B 2 24 ? -5.56956 -35.94019 11.89704 1.000 24.47399 102 ARG B CA 1
ATOM 2604 C C . ARG B 2 24 ? -5.22362 -36.83536 13.08035 1.000 25.65834 102 ARG B C 1
ATOM 2605 O O . ARG B 2 24 ? -5.89483 -37.84913 13.34140 1.000 27.05850 102 ARG B O 1
ATOM 2626 N N . SER B 2 25 ? -4.20486 -36.43228 13.82963 1.000 26.23735 103 SER B N 1
ATOM 2627 C CA . SER B 2 25 ? -3.87117 -37.04144 15.11317 1.000 25.66361 103 SER B CA 1
ATOM 2628 C C . SER B 2 25 ? -4.89225 -36.61860 16.15250 1.000 26.71636 103 SER B C 1
ATOM 2629 O O . SER B 2 25 ? -5.59595 -35.59839 16.02029 1.000 27.25853 103 SER B O 1
ATOM 2637 N N . ILE B 2 26 ? -5.02888 -37.44649 17.18143 1.000 25.07934 104 ILE B N 1
ATOM 2638 C CA . ILE B 2 26 ? -5.96680 -37.08395 18.24822 1.000 27.87703 104 ILE B CA 1
ATOM 2639 C C . ILE B 2 26 ? -5.54575 -35.73435 18.82837 1.000 29.55618 104 ILE B C 1
ATOM 2640 O O . ILE B 2 26 ? -4.35913 -35.56260 19.19271 1.000 31.19321 104 ILE B O 1
ATOM 2656 N N . PRO B 2 27 ? -6.42094 -34.72741 18.89987 1.000 29.57723 105 PRO B N 1
ATOM 2657 C CA . PRO B 2 27 ? -5.97780 -33.38139 19.36786 1.000 31.91699 105 PRO B CA 1
ATOM 2658 C C . PRO B 2 27 ? -5.93307 -33.29212 20.88418 1.000 37.69926 105 PRO B C 1
ATOM 2659 O O . PRO B 2 27 ? -6.53204 -34.11657 21.59629 1.000 39.04415 105 PRO B O 1
ATOM 2670 N N . PRO B 2 28 ? -5.25730 -32.27198 21.42481 1.000 41.89976 106 PRO B N 1
ATOM 2671 C CA . PRO B 2 28 ? -5.17300 -32.13390 22.88363 1.000 43.08148 106 PRO B CA 1
ATOM 2672 C C . PRO B 2 28 ? -6.47349 -31.67099 23.52273 1.000 43.24729 106 PRO B C 1
ATOM 2673 O O . PRO B 2 28 ? -7.29734 -30.96360 22.92405 1.000 45.40807 106 PRO B O 1
ATOM 2684 N N . GLY B 2 29 ? -6.64024 -32.06352 24.78800 1.000 40.23000 107 GLY B N 1
ATOM 2685 C CA . GLY B 2 29 ? -7.75966 -31.57210 25.58475 1.000 37.13001 107 GLY B CA 1
ATOM 2686 C C . GLY B 2 29 ? -7.36427 -30.27612 26.33438 1.000 39.84001 107 GLY B C 1
ATOM 2687 O O . GLY B 2 29 ? -8.07928 -29.88798 27.30330 1.000 46.33001 107 GLY B O 1
#

GO terms:
  GO:0033668 symbiont-mediated suppression of host apoptosis (P, TAS)

Secondary structure (DSSP, 8-state):
--TTTHHHHHHHHHHHIIIIIH----SS--GGGHHHHHHHHHHHHHTHHHHHHHTTT---SSHHHHHHHHHHHHHGGGGS---HHHHHHHHHHHHHHHHHTTT-HHHHHHHHHHHHHHHHHHH-HHHHHTTTHHHHHHHHHHHS--/--HHHHHHHHHHHHHHHHHHH--SPPP-

InterPro domains:
  IPR002475 Bcl2-like [PS50062] (36-136)
  IPR036834 Bcl-2-like superfamily [G3DSA:1.10.437.10] (1-152)
  IPR036834 Bcl-2-like superfamily [SSF56854] (1-144)
  IPR046371 Bcl-2, Bcl-2 homology region 1-3 [PF00452] (41-134)
  IPR046371 Bcl-2, Bcl-2 homology region 1-3 [SM00337] (36-134)

Sequence (174 aa):
MDEDVLPGEVLAIEGIFMACGLNEPEYLYHPLLSPIKLYITGLMRDKESLFEAMLANVRFHSTTGINQLGLSM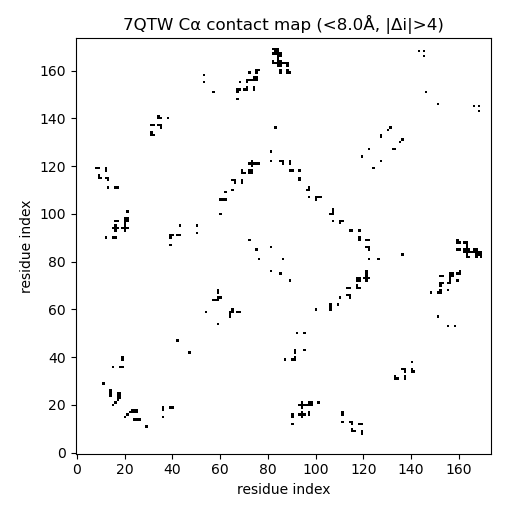LQVSGDGNMNWGRALAILTFGSFVAQKLSNEPHLRDFALAVLPAYAYEAIGPQWFRARGGWRGLKAYCTQVLTESQEDIIRNIARHLAQVGDSMDRSIPPG